Protein AF-A0A973JR76-F1 (afdb_monomer_lite)

Structure (mmCIF, N/CA/C/O backbone):
data_AF-A0A973JR76-F1
#
_entry.id   AF-A0A973JR76-F1
#
loop_
_atom_site.group_PDB
_atom_site.id
_atom_site.type_symbol
_atom_site.label_atom_id
_atom_site.label_alt_id
_atom_site.label_comp_id
_atom_site.label_asym_id
_atom_site.label_entity_id
_atom_site.label_seq_id
_atom_site.pdbx_PDB_ins_code
_atom_site.Cartn_x
_atom_site.Cartn_y
_atom_site.Cartn_z
_atom_site.occupancy
_atom_site.B_iso_or_equiv
_atom_site.auth_seq_id
_atom_site.auth_comp_id
_atom_site.auth_asym_id
_atom_site.auth_atom_id
_atom_site.pdbx_PDB_model_num
ATOM 1 N N . MET A 1 1 ? -23.206 -15.997 -22.406 1.00 31.44 1 MET A N 1
ATOM 2 C CA . MET A 1 1 ? -23.373 -15.121 -21.225 1.00 31.44 1 MET A CA 1
ATOM 3 C C . MET A 1 1 ? -22.489 -13.899 -21.415 1.00 31.44 1 MET A C 1
ATOM 5 O O . MET A 1 1 ? -21.289 -14.068 -21.576 1.00 31.44 1 MET A O 1
ATOM 9 N N . ARG A 1 2 ? -23.058 -12.691 -21.509 1.00 23.05 2 ARG A N 1
ATOM 10 C CA . ARG A 1 2 ? -22.259 -11.453 -21.538 1.00 23.05 2 ARG A CA 1
ATOM 11 C C . ARG A 1 2 ? -21.812 -11.158 -20.099 1.00 23.05 2 ARG A C 1
ATOM 13 O O . ARG A 1 2 ? -22.691 -11.154 -19.240 1.00 23.05 2 ARG A O 1
ATOM 20 N N . PRO A 1 3 ? -20.519 -10.928 -19.814 1.00 34.41 3 PRO A N 1
ATOM 21 C CA . PRO A 1 3 ? -20.114 -10.507 -18.484 1.00 34.41 3 PRO A CA 1
ATOM 22 C C . PRO A 1 3 ? -20.724 -9.131 -18.206 1.00 34.41 3 PRO A C 1
ATOM 24 O O . PRO A 1 3 ? -20.651 -8.218 -19.034 1.00 34.41 3 PRO A O 1
ATOM 27 N N . SER A 1 4 ? -21.379 -9.020 -17.060 1.00 33.66 4 SER A N 1
ATOM 28 C CA . SER A 1 4 ? -21.953 -7.798 -16.510 1.00 33.66 4 SER A CA 1
ATOM 29 C C . SER A 1 4 ? -20.895 -6.693 -16.437 1.00 33.66 4 SER A C 1
ATOM 31 O O . SER A 1 4 ? -19.911 -6.806 -15.712 1.00 33.66 4 SER A O 1
ATOM 33 N N . ARG A 1 5 ? -21.112 -5.612 -17.197 1.00 39.25 5 ARG A N 1
ATOM 34 C CA . ARG A 1 5 ? -20.315 -4.374 -17.195 1.00 39.25 5 ARG A CA 1
ATOM 35 C C . ARG A 1 5 ? -20.657 -3.492 -15.985 1.00 39.25 5 ARG A C 1
ATOM 37 O O . ARG A 1 5 ? -21.091 -2.357 -16.154 1.00 39.25 5 ARG A O 1
ATOM 44 N N . CYS A 1 6 ? -20.492 -4.004 -14.773 1.00 40.47 6 CYS A N 1
ATOM 45 C CA . CYS A 1 6 ? -20.576 -3.177 -13.572 1.00 40.47 6 CYS A CA 1
ATOM 46 C C . CYS A 1 6 ? -19.156 -2.944 -13.061 1.00 40.47 6 CYS A C 1
ATOM 48 O O . CYS A 1 6 ? -18.507 -3.878 -12.599 1.00 40.47 6 CYS A O 1
ATOM 50 N N . GLY A 1 7 ? -18.664 -1.709 -13.201 1.00 49.62 7 GLY A N 1
ATOM 51 C CA . GLY A 1 7 ? -17.393 -1.266 -12.632 1.00 49.62 7 GLY A CA 1
ATOM 52 C C . GLY A 1 7 ? -17.471 -1.319 -11.111 1.00 49.62 7 GLY A C 1
ATOM 53 O O . GLY A 1 7 ? -17.906 -0.370 -10.470 1.00 49.62 7 GLY A O 1
ATOM 54 N N . ALA A 1 8 ? -17.101 -2.459 -10.543 1.00 55.44 8 ALA A N 1
ATOM 55 C CA . ALA A 1 8 ? -17.241 -2.765 -9.127 1.00 55.44 8 ALA A CA 1
ATOM 56 C C . ALA A 1 8 ? -15.998 -2.349 -8.320 1.00 55.44 8 ALA A C 1
ATOM 58 O O . ALA A 1 8 ? -15.652 -3.030 -7.366 1.00 55.44 8 ALA A O 1
ATOM 59 N N . GLY A 1 9 ? -15.292 -1.284 -8.719 1.00 62.81 9 GLY A N 1
ATOM 60 C CA . GLY A 1 9 ? -14.018 -0.898 -8.100 1.00 62.81 9 GLY A CA 1
ATOM 61 C C . GLY A 1 9 ? -14.198 -0.417 -6.653 1.00 62.81 9 GLY A C 1
ATOM 62 O O . GLY A 1 9 ? -13.985 -1.201 -5.731 1.00 62.81 9 GLY A O 1
ATOM 63 N N . PRO A 1 10 ? -14.657 0.828 -6.427 1.00 67.69 10 PRO A N 1
ATOM 64 C CA . PRO A 1 10 ? -14.647 1.402 -5.079 1.00 67.69 10 PRO A CA 1
ATOM 65 C C . PRO A 1 10 ? -15.612 0.746 -4.085 1.00 67.69 10 PRO A C 1
ATOM 67 O O . PRO A 1 10 ? -15.336 0.636 -2.890 1.00 67.69 10 PRO A O 1
ATOM 70 N N . SER A 1 11 ? -16.763 0.275 -4.567 1.00 83.38 11 SER A N 1
ATOM 71 C CA . SER A 1 11 ? -17.780 -0.357 -3.722 1.00 83.38 11 SER A CA 1
ATOM 72 C C . SER A 1 11 ? -17.347 -1.728 -3.196 1.00 83.38 11 SER A C 1
ATOM 74 O O . SER A 1 11 ? -17.591 -2.021 -2.024 1.00 83.38 11 SER A O 1
ATOM 76 N N . SER A 1 12 ? -16.668 -2.544 -4.011 1.00 93.25 12 SER A N 1
ATOM 77 C CA . SER A 1 12 ? -16.166 -3.857 -3.577 1.00 93.25 12 SER A CA 1
ATOM 78 C C . SER A 1 12 ? -15.014 -3.718 -2.592 1.00 93.25 12 SER A C 1
ATOM 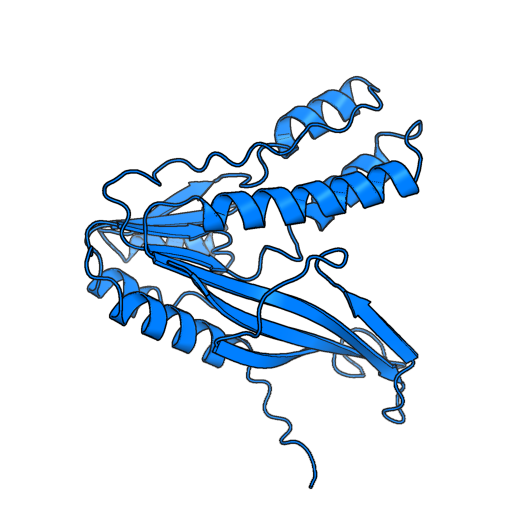80 O O . SER A 1 12 ? -15.004 -4.415 -1.579 1.00 93.25 12 SER A O 1
ATOM 82 N N . THR A 1 13 ? -14.095 -2.777 -2.841 1.00 95.81 13 THR A N 1
ATOM 83 C CA . THR A 1 13 ? -12.985 -2.486 -1.926 1.00 95.81 13 THR A CA 1
ATOM 84 C C . THR A 1 13 ? -13.504 -2.125 -0.539 1.00 95.81 13 THR A C 1
ATOM 86 O O . THR A 1 13 ? -13.169 -2.794 0.437 1.00 95.81 13 THR A O 1
ATOM 89 N N . ARG A 1 14 ? -14.390 -1.122 -0.447 1.00 97.31 14 ARG A N 1
ATOM 90 C CA . ARG A 1 14 ? -14.975 -0.688 0.832 1.00 97.31 14 ARG A CA 1
ATOM 91 C C . ARG A 1 14 ? -15.668 -1.837 1.560 1.00 97.31 14 ARG A C 1
ATOM 93 O O . ARG A 1 14 ? -15.474 -2.008 2.760 1.00 97.31 14 ARG A O 1
ATOM 100 N N . HIS A 1 15 ? -16.454 -2.638 0.840 1.00 96.81 15 HIS A N 1
ATOM 101 C CA . HIS A 1 15 ? -17.159 -3.773 1.430 1.00 96.81 15 HIS A CA 1
ATOM 102 C C . HIS A 1 15 ? -16.195 -4.824 1.995 1.00 96.81 15 HIS A C 1
ATOM 104 O O . HIS A 1 15 ? -16.394 -5.305 3.109 1.00 96.81 15 HIS A O 1
ATOM 110 N N . PHE A 1 16 ? -15.130 -5.152 1.262 1.00 98.25 16 PHE A N 1
ATOM 111 C CA . PHE A 1 16 ? -14.151 -6.128 1.727 1.00 98.25 16 PHE A CA 1
ATOM 112 C C . PHE A 1 16 ? -13.373 -5.622 2.944 1.00 98.25 16 PHE A C 1
ATOM 114 O O . PHE A 1 16 ? -13.210 -6.363 3.911 1.00 98.25 16 PHE A O 1
ATOM 121 N N . VAL A 1 17 ? -12.961 -4.349 2.944 1.00 98.31 17 VAL A N 1
ATOM 122 C CA . VAL A 1 17 ? -12.305 -3.737 4.108 1.00 98.31 17 VAL A CA 1
ATOM 123 C C . VAL A 1 17 ? -13.216 -3.807 5.339 1.00 98.31 17 VAL A C 1
ATOM 125 O O . VAL A 1 17 ? -12.743 -4.162 6.418 1.00 98.31 17 VAL A O 1
ATOM 128 N N . LEU A 1 18 ? -14.519 -3.539 5.188 1.00 98.12 18 LEU A N 1
ATOM 129 C CA . LEU A 1 18 ? -15.479 -3.675 6.289 1.00 98.12 18 LEU A CA 1
ATOM 130 C C . LEU A 1 18 ? -15.625 -5.114 6.770 1.00 98.12 18 LEU A C 1
ATOM 132 O O . LEU A 1 18 ? -15.580 -5.348 7.972 1.00 98.12 18 LEU A O 1
ATOM 136 N N . SER A 1 19 ? -15.729 -6.081 5.860 1.00 98.06 19 SER A N 1
ATOM 137 C CA . SER A 1 19 ? -15.813 -7.496 6.234 1.00 98.06 19 SER A CA 1
ATOM 138 C C . SER A 1 19 ? -14.564 -7.969 6.990 1.00 98.06 19 SER A C 1
ATOM 140 O O . SER A 1 19 ? -14.669 -8.681 7.991 1.00 98.06 19 SER A O 1
ATOM 142 N N . SER A 1 20 ? -13.375 -7.547 6.552 1.00 98.12 20 SER A N 1
ATOM 143 C CA . SER A 1 20 ? -12.118 -7.823 7.254 1.00 98.12 20 SER A CA 1
ATOM 144 C C . SER A 1 20 ? -12.098 -7.163 8.625 1.00 98.12 20 SER A C 1
ATOM 146 O O . SER A 1 20 ? -11.790 -7.822 9.617 1.00 98.12 20 SER A O 1
ATOM 148 N N . ALA A 1 21 ? -12.522 -5.897 8.702 1.00 98.12 21 ALA A N 1
ATOM 149 C CA . ALA A 1 21 ? -12.694 -5.210 9.966 1.00 98.12 21 ALA A CA 1
ATOM 150 C C . ALA A 1 21 ? -13.638 -5.990 10.878 1.00 98.12 21 ALA A C 1
ATOM 152 O O . ALA A 1 21 ? -13.254 -6.263 12.000 1.00 98.12 21 ALA A O 1
ATOM 153 N N . GLU A 1 22 ? -14.833 -6.399 10.460 1.00 97.56 22 GLU A N 1
ATOM 154 C CA . GLU A 1 22 ? -15.819 -7.130 11.279 1.00 97.56 22 GLU A CA 1
ATOM 155 C C . GLU A 1 22 ? -15.265 -8.415 11.919 1.00 97.56 22 GLU A C 1
ATOM 157 O O . GLU A 1 22 ? -15.626 -8.741 13.051 1.00 97.56 22 GLU A O 1
ATOM 162 N N . LYS A 1 23 ? -14.315 -9.088 11.265 1.00 96.38 23 LYS A N 1
ATOM 163 C CA . LYS A 1 23 ? -13.652 -10.294 11.789 1.00 96.38 23 LYS A CA 1
ATOM 164 C C . LYS A 1 23 ? -12.634 -10.010 12.905 1.00 96.38 23 LYS A C 1
ATOM 166 O O . LYS A 1 23 ? -12.336 -10.916 13.688 1.00 96.38 23 LYS A O 1
ATOM 171 N N . CYS A 1 24 ? -12.125 -8.781 13.014 1.00 95.75 24 CYS A N 1
ATOM 172 C CA . CYS A 1 24 ? -11.116 -8.416 14.007 1.00 95.75 24 CYS A CA 1
ATOM 173 C C . CYS A 1 24 ? -11.656 -8.515 15.437 1.00 95.75 24 CYS A C 1
ATOM 175 O O . CYS A 1 24 ? -12.673 -7.910 15.795 1.00 95.75 24 CYS A O 1
ATOM 177 N N . ARG A 1 25 ? -10.923 -9.236 16.293 1.00 93.75 25 ARG A N 1
ATOM 178 C CA . ARG A 1 25 ? -11.215 -9.303 17.737 1.00 93.75 25 ARG A CA 1
ATOM 179 C C . ARG A 1 25 ? -10.627 -8.119 18.492 1.00 93.75 25 ARG A C 1
ATOM 181 O O . ARG A 1 25 ? -11.281 -7.564 19.370 1.00 93.75 25 ARG A O 1
ATOM 188 N N . ASN A 1 26 ? -9.397 -7.737 18.154 1.00 95.69 26 ASN A N 1
ATOM 189 C CA . ASN A 1 26 ? -8.768 -6.552 18.714 1.00 95.69 26 ASN A CA 1
ATOM 190 C C . ASN A 1 26 ? -9.278 -5.315 17.962 1.00 95.69 26 ASN A C 1
ATOM 192 O O . ASN A 1 26 ? -9.103 -5.194 16.754 1.00 95.69 26 ASN A O 1
ATOM 196 N N . ARG A 1 27 ? -9.924 -4.405 18.692 1.00 97.25 27 ARG A N 1
ATOM 197 C CA . ARG A 1 27 ? -10.492 -3.147 18.181 1.00 97.25 27 ARG A CA 1
ATOM 198 C C . ARG A 1 27 ? -9.732 -1.917 18.660 1.00 97.25 27 ARG A C 1
ATOM 200 O O . ARG A 1 27 ? -10.254 -0.808 18.616 1.00 97.25 27 ARG A O 1
ATOM 207 N N . SER A 1 28 ? -8.521 -2.097 19.179 1.00 97.75 28 SER A N 1
ATOM 208 C CA . SER A 1 28 ? -7.763 -0.983 19.748 1.00 97.75 28 SER A CA 1
ATOM 209 C C . SER A 1 28 ? -7.263 -0.048 18.654 1.00 97.75 28 SER A C 1
ATOM 211 O O . SER A 1 28 ? -7.483 1.152 18.754 1.00 97.75 28 SER A O 1
ATOM 213 N N . LYS A 1 29 ? -6.683 -0.587 17.579 1.00 98.38 29 LYS A N 1
ATOM 214 C CA . LYS A 1 29 ? -6.131 0.223 16.493 1.00 98.38 29 LYS A CA 1
ATOM 215 C C . LYS A 1 29 ? -6.311 -0.435 15.129 1.00 98.38 29 LYS A C 1
ATOM 217 O O . LYS A 1 29 ? -6.134 -1.649 15.016 1.00 98.38 29 LYS A O 1
ATOM 222 N N . ALA A 1 30 ? -6.628 0.364 14.114 1.00 98.38 30 ALA A N 1
ATOM 223 C CA . ALA A 1 30 ? -6.508 -0.026 12.714 1.00 98.38 30 ALA A CA 1
ATOM 224 C C . ALA A 1 30 ? -5.576 0.930 11.960 1.00 98.38 30 ALA A C 1
ATOM 226 O O . ALA A 1 30 ? -5.658 2.147 12.131 1.00 98.38 30 ALA A O 1
ATOM 227 N N . VAL A 1 31 ? -4.707 0.383 11.113 1.00 98.38 31 VAL A N 1
ATOM 228 C CA . VAL A 1 31 ? -3.768 1.151 10.284 1.00 98.38 31 VAL A CA 1
ATOM 229 C C . VAL A 1 31 ? -4.106 0.946 8.811 1.00 98.38 31 VAL A C 1
ATOM 231 O O . VAL A 1 31 ? -4.215 -0.190 8.359 1.00 98.38 31 VAL A O 1
ATOM 234 N N . ILE A 1 32 ? -4.275 2.032 8.055 1.00 98.38 32 ILE A N 1
ATOM 235 C CA . ILE A 1 32 ? -4.599 2.001 6.623 1.00 98.38 32 ILE A CA 1
ATOM 236 C C . ILE A 1 32 ? -3.401 2.518 5.825 1.00 98.38 32 ILE A C 1
ATOM 238 O O . ILE A 1 32 ? -3.130 3.717 5.817 1.00 98.38 32 ILE A O 1
ATOM 242 N N . LEU A 1 33 ? -2.698 1.617 5.146 1.00 98.19 33 LEU A N 1
ATOM 243 C CA . LEU A 1 33 ? -1.573 1.914 4.262 1.00 98.19 33 LEU A CA 1
ATOM 244 C C . LEU A 1 33 ? -2.095 2.224 2.860 1.00 98.19 33 LEU A C 1
ATOM 246 O O . LEU A 1 33 ? -2.791 1.393 2.272 1.00 98.19 33 LEU A O 1
ATOM 250 N N . GLY A 1 34 ? -1.728 3.383 2.314 1.00 96.19 34 GLY A N 1
ATOM 251 C CA . GLY A 1 34 ? -2.228 3.824 1.011 1.00 96.19 34 GLY A CA 1
ATOM 252 C C . GLY A 1 34 ? -3.635 4.397 1.085 1.00 96.19 34 GLY A C 1
ATOM 253 O O . GLY A 1 34 ? -4.496 4.067 0.275 1.00 96.19 34 GLY A O 1
ATOM 254 N N . SER A 1 35 ? -3.902 5.197 2.115 1.00 95.62 35 SER A N 1
ATOM 255 C CA . SER A 1 35 ? -5.232 5.762 2.356 1.00 95.62 35 SER A CA 1
ATOM 256 C C . SER A 1 35 ? -5.700 6.728 1.255 1.00 95.62 35 SER A C 1
ATOM 258 O O . SER A 1 35 ? -6.911 6.892 1.068 1.00 95.62 35 SER A O 1
ATOM 260 N N . GLY A 1 36 ? -4.771 7.331 0.503 1.00 93.12 36 GLY A N 1
ATOM 261 C CA . GLY A 1 36 ? -5.035 8.194 -0.642 1.00 93.12 36 GLY A CA 1
ATOM 262 C C . GLY A 1 36 ? -6.071 9.280 -0.353 1.00 93.12 36 GLY A C 1
ATOM 263 O O . GLY A 1 36 ? -6.078 9.915 0.698 1.00 93.12 36 GLY A O 1
ATOM 264 N N . LEU A 1 37 ? -7.001 9.462 -1.292 1.00 94.12 37 LEU A N 1
ATOM 265 C CA . LEU A 1 37 ? -8.138 10.388 -1.178 1.00 94.12 37 LEU A CA 1
ATOM 266 C C . LEU A 1 37 ? -9.305 9.848 -0.328 1.00 94.12 37 LEU A C 1
ATOM 268 O O . LEU A 1 37 ? -10.392 10.420 -0.356 1.00 94.12 37 LEU A O 1
ATOM 272 N N . LEU A 1 38 ? -9.117 8.738 0.395 1.00 94.88 38 LEU A N 1
ATOM 273 C CA . LEU A 1 38 ? -10.136 8.067 1.217 1.00 94.88 38 LEU A CA 1
ATOM 274 C C . LEU A 1 38 ? -11.349 7.510 0.453 1.00 94.88 38 LEU A C 1
ATOM 276 O O . LEU A 1 38 ? -12.319 7.085 1.078 1.00 94.88 38 LEU A O 1
ATOM 280 N N . LEU A 1 39 ? -11.306 7.467 -0.882 1.00 92.44 39 LEU A N 1
ATOM 281 C CA . LEU A 1 39 ? -12.415 6.977 -1.714 1.00 92.44 39 LEU A CA 1
ATOM 282 C C . LEU A 1 39 ? -12.769 5.520 -1.381 1.00 92.44 39 LEU A C 1
ATOM 284 O O . LEU A 1 39 ? -13.937 5.172 -1.188 1.00 92.44 39 LEU A O 1
ATOM 288 N N . ASP A 1 40 ? -11.733 4.702 -1.226 1.00 93.88 40 ASP A N 1
ATOM 289 C CA . ASP A 1 40 ? -11.830 3.274 -0.938 1.00 93.88 40 ASP A CA 1
ATOM 290 C C . ASP A 1 40 ? -11.824 2.955 0.564 1.00 93.88 40 ASP A C 1
ATOM 292 O O . ASP A 1 40 ? -11.987 1.799 0.955 1.00 93.88 40 ASP A O 1
ATOM 296 N N . VAL A 1 41 ? -11.679 3.973 1.420 1.00 96.50 41 VAL A N 1
ATOM 297 C CA . VAL A 1 41 ? -11.665 3.821 2.879 1.00 96.50 41 VAL A CA 1
ATOM 298 C C . VAL A 1 41 ? -13.083 4.034 3.421 1.00 96.50 41 VAL A C 1
ATOM 300 O O . VAL A 1 41 ? -13.614 5.150 3.352 1.00 96.50 41 VAL A O 1
ATOM 303 N N . PRO A 1 42 ? -13.729 3.015 4.011 1.00 96.81 42 PRO A N 1
ATOM 304 C CA . PRO A 1 42 ? -14.999 3.180 4.710 1.00 96.81 42 PRO A CA 1
ATOM 305 C C . PRO A 1 42 ? -14.755 3.787 6.098 1.00 96.81 42 PRO A C 1
ATOM 307 O O . PRO A 1 42 ? -14.864 3.134 7.134 1.00 96.81 42 PRO A O 1
ATOM 310 N N . LEU A 1 43 ? -14.308 5.049 6.091 1.00 97.19 43 LEU A N 1
ATOM 311 C CA . LEU A 1 43 ? -13.730 5.714 7.255 1.00 97.19 43 LEU A CA 1
ATOM 312 C C . LEU A 1 43 ? -14.741 5.902 8.387 1.00 97.19 43 LEU A C 1
ATOM 314 O O . LEU A 1 43 ? -14.373 5.717 9.540 1.00 97.19 43 LEU A O 1
ATOM 318 N N . ALA A 1 44 ? -15.990 6.252 8.073 1.00 97.38 44 ALA A N 1
ATOM 319 C CA . ALA A 1 44 ? -17.017 6.475 9.088 1.00 97.38 44 ALA A CA 1
ATOM 320 C C . ALA A 1 44 ? -17.322 5.185 9.855 1.00 97.38 44 ALA A C 1
ATOM 322 O O . ALA A 1 44 ? -17.362 5.160 11.084 1.00 97.38 44 ALA A O 1
ATOM 323 N N . GLU A 1 45 ? -17.480 4.101 9.108 1.00 98.12 45 GLU A N 1
ATOM 324 C CA . GLU A 1 45 ? -17.774 2.780 9.624 1.00 98.12 45 GLU A CA 1
ATOM 325 C C . GLU A 1 45 ? -16.587 2.251 10.444 1.00 98.12 45 GLU A C 1
ATOM 327 O O . GLU A 1 45 ? -16.751 1.930 11.618 1.00 98.12 45 GLU A O 1
ATOM 332 N N . ILE A 1 46 ? -15.369 2.267 9.894 1.00 97.75 46 ILE A N 1
ATOM 333 C CA . ILE A 1 46 ? -14.162 1.811 10.601 1.00 97.75 46 ILE A CA 1
ATOM 334 C C . ILE A 1 46 ? -13.872 2.663 11.850 1.00 97.75 46 ILE A C 1
ATOM 336 O O . ILE A 1 46 ? -13.533 2.110 12.897 1.00 97.75 46 ILE A O 1
ATOM 340 N N . SER A 1 47 ? -14.052 3.987 11.782 1.00 98.19 47 SER A N 1
ATOM 341 C CA . SER A 1 47 ? -13.896 4.893 12.933 1.00 98.19 47 SER A CA 1
ATOM 342 C C . SER A 1 47 ? -14.864 4.554 14.068 1.00 98.19 47 SER A C 1
ATOM 344 O O . SER A 1 47 ? -14.497 4.684 15.232 1.00 98.19 47 SER A O 1
ATOM 346 N N . SER A 1 48 ? -16.066 4.054 13.765 1.00 98.06 48 SER A N 1
ATOM 347 C CA . SER A 1 48 ? -17.003 3.582 14.794 1.00 98.06 48 SER A CA 1
ATOM 348 C C . SER A 1 48 ? -16.612 2.232 15.415 1.00 98.06 48 SER A C 1
ATOM 350 O O . SER A 1 48 ? -17.048 1.912 16.520 1.00 98.06 48 SER A O 1
ATOM 352 N N . MET A 1 49 ? -15.787 1.438 14.723 1.00 98.31 49 MET A N 1
ATOM 353 C CA . MET A 1 49 ? -15.419 0.078 15.129 1.00 98.31 49 MET A CA 1
ATOM 354 C C . MET A 1 49 ? -14.127 0.008 15.947 1.00 98.31 49 MET A C 1
ATOM 356 O O . MET A 1 49 ? -13.966 -0.938 16.717 1.00 98.31 49 MET A O 1
ATOM 360 N N . PHE A 1 50 ? -13.198 0.950 15.770 1.00 98.50 50 PHE A N 1
ATOM 361 C CA . PHE A 1 50 ? -11.888 0.935 16.430 1.00 98.50 50 PHE A CA 1
ATOM 362 C C . PHE A 1 50 ? -11.666 2.167 17.309 1.00 98.50 50 PHE A C 1
ATOM 364 O O . PHE A 1 50 ? -12.166 3.254 17.030 1.00 98.50 50 PHE A O 1
ATOM 371 N N . ARG A 1 51 ? -10.867 2.009 18.371 1.00 98.19 51 ARG A N 1
ATOM 372 C CA . ARG A 1 51 ? -10.525 3.121 19.273 1.00 98.19 51 ARG A CA 1
ATOM 373 C C . ARG A 1 51 ? -9.588 4.136 18.629 1.00 98.19 51 ARG A C 1
ATOM 375 O O . ARG A 1 51 ? -9.684 5.307 18.966 1.00 98.19 51 ARG A O 1
ATOM 382 N N . GLU A 1 52 ? -8.718 3.698 17.726 1.00 98.12 52 GLU A N 1
ATOM 383 C CA . GLU A 1 52 ? -7.770 4.543 17.001 1.00 98.12 52 GLU A CA 1
ATOM 384 C C . GLU A 1 52 ? -7.651 4.090 15.543 1.00 98.12 52 GLU A C 1
ATOM 386 O O . GLU A 1 52 ? -7.519 2.898 15.262 1.00 98.12 52 GLU A O 1
ATOM 391 N N . ILE A 1 53 ? -7.661 5.048 14.620 1.00 98.31 53 ILE A N 1
ATOM 392 C CA . ILE A 1 53 ? -7.387 4.843 13.200 1.00 98.31 53 ILE A CA 1
ATOM 393 C C . ILE A 1 53 ? -6.156 5.653 12.821 1.00 98.31 53 ILE A C 1
ATOM 395 O O . ILE A 1 53 ? -6.122 6.867 13.026 1.00 98.31 53 ILE A O 1
ATOM 399 N N . VAL A 1 54 ? -5.177 4.994 12.211 1.00 98.12 54 VAL A N 1
ATOM 400 C CA . VAL A 1 54 ? -3.999 5.650 11.642 1.00 98.12 54 VAL A CA 1
ATOM 401 C C . VAL A 1 54 ? -4.056 5.510 10.129 1.00 98.12 54 VAL A C 1
ATOM 403 O O . VAL A 1 54 ? -3.972 4.410 9.586 1.00 98.12 54 VAL A O 1
ATOM 406 N N . LEU A 1 55 ? -4.223 6.631 9.441 1.00 98.19 55 LEU A N 1
ATOM 407 C CA . LEU A 1 55 ? -4.159 6.704 7.987 1.00 98.19 55 LEU A CA 1
ATOM 408 C C . LEU A 1 55 ? -2.726 6.996 7.561 1.00 98.19 55 LEU A C 1
ATOM 410 O O . LEU A 1 55 ? -2.059 7.834 8.167 1.00 98.19 55 LEU A O 1
ATOM 414 N N . MET A 1 56 ? -2.259 6.316 6.521 1.00 97.25 56 MET A N 1
ATOM 415 C CA . MET A 1 56 ? -0.918 6.507 5.995 1.00 97.25 56 MET A CA 1
ATOM 416 C C . MET A 1 56 ? -0.927 6.650 4.490 1.00 97.25 56 MET A C 1
ATOM 418 O O . MET A 1 56 ? -1.603 5.906 3.776 1.00 97.25 56 MET A O 1
ATOM 422 N N . ASP A 1 57 ? -0.151 7.611 4.024 1.00 96.81 57 ASP A N 1
ATOM 423 C CA . ASP A 1 57 ? 0.186 7.818 2.624 1.00 96.81 57 ASP A CA 1
ATOM 424 C C . ASP A 1 57 ? 1.472 8.645 2.556 1.00 96.81 57 ASP A C 1
ATOM 426 O O . ASP A 1 57 ? 1.869 9.246 3.552 1.00 96.81 57 ASP A O 1
ATOM 430 N N . VAL A 1 58 ? 2.106 8.738 1.392 1.00 94.81 58 VAL A N 1
ATOM 431 C CA . VAL A 1 58 ? 3.291 9.590 1.214 1.00 94.81 58 VAL A CA 1
ATOM 432 C C . VAL A 1 58 ? 2.953 11.081 1.307 1.00 94.81 58 VAL A C 1
ATOM 434 O O . VAL A 1 58 ? 3.830 11.885 1.608 1.00 94.81 58 VAL A O 1
ATOM 437 N N . VAL A 1 59 ? 1.693 11.464 1.062 1.00 94.12 59 VAL A N 1
ATOM 438 C CA . VAL A 1 59 ? 1.232 12.860 1.099 1.00 94.12 59 VAL A CA 1
ATOM 439 C C . VAL A 1 59 ? -0.175 12.962 1.692 1.00 94.12 59 VAL A C 1
ATOM 441 O O . VAL A 1 59 ? -1.102 12.289 1.244 1.00 94.12 59 VAL A O 1
ATOM 444 N N . CYS A 1 60 ? -0.378 13.879 2.644 1.00 95.75 60 CYS A N 1
ATOM 445 C CA . CYS A 1 60 ? -1.703 14.221 3.158 1.00 95.75 60 CYS A CA 1
ATOM 446 C C . CYS A 1 60 ? -2.295 15.424 2.409 1.00 95.75 60 CYS A C 1
ATOM 448 O O . CYS A 1 60 ? -2.015 16.587 2.733 1.00 95.75 60 CYS A O 1
ATOM 450 N N . LEU A 1 61 ? -3.157 15.150 1.428 1.00 94.5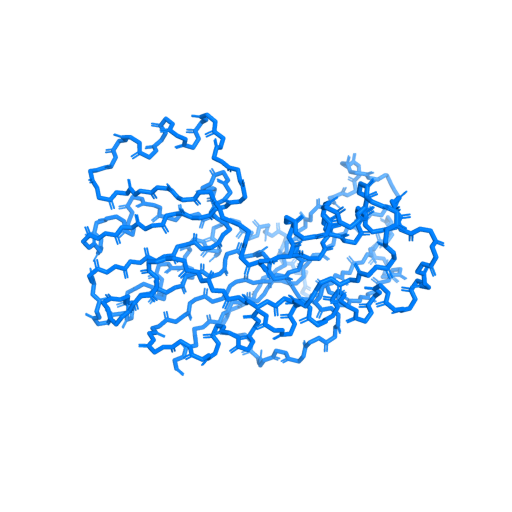6 61 LEU A N 1
ATOM 451 C CA . LEU A 1 61 ? -3.816 16.196 0.644 1.00 94.56 61 LEU A CA 1
ATOM 452 C C . LEU A 1 61 ? -4.764 17.064 1.504 1.00 94.56 61 LEU A C 1
ATOM 454 O O . LEU A 1 61 ? -5.351 16.570 2.476 1.00 94.56 61 LEU A O 1
ATOM 458 N N . PRO A 1 62 ? -4.945 18.362 1.183 1.00 95.44 62 PRO A N 1
ATOM 459 C CA . PRO A 1 62 ? -5.767 19.276 1.982 1.00 95.44 62 PRO A CA 1
ATOM 460 C C . PRO A 1 62 ? -7.206 18.797 2.218 1.00 95.44 62 PRO A C 1
ATOM 462 O O . PRO A 1 62 ? -7.751 18.983 3.309 1.00 95.44 62 PRO A O 1
ATOM 465 N N . GLU A 1 63 ? -7.819 18.161 1.222 1.00 95.12 63 GLU A N 1
ATOM 466 C CA . GLU A 1 63 ? -9.178 17.620 1.282 1.00 95.12 63 GLU A CA 1
ATOM 467 C C . GLU A 1 63 ? -9.269 16.474 2.294 1.00 95.12 63 GLU A C 1
ATOM 469 O O . GLU A 1 63 ? -10.166 16.466 3.140 1.00 95.12 63 GLU A O 1
ATOM 474 N N . VAL A 1 64 ? -8.284 15.570 2.274 1.00 95.38 64 VAL A N 1
ATOM 475 C CA . VAL A 1 64 ? -8.142 14.476 3.246 1.00 95.38 64 VAL A CA 1
ATOM 476 C C . VAL A 1 64 ? -7.967 15.059 4.642 1.00 95.38 64 VAL A C 1
ATOM 478 O O . VAL A 1 64 ? -8.705 14.708 5.560 1.00 95.38 64 VAL A O 1
ATOM 481 N N . ARG A 1 65 ? -7.073 16.043 4.797 1.00 95.88 65 ARG A N 1
ATOM 482 C CA . ARG A 1 65 ? -6.834 16.729 6.074 1.00 95.88 65 ARG A CA 1
ATOM 483 C C . ARG A 1 65 ? -8.099 17.387 6.630 1.00 95.88 65 ARG A C 1
ATOM 485 O O . ARG A 1 65 ? -8.322 17.380 7.840 1.00 95.88 65 ARG A O 1
ATOM 492 N N . LYS A 1 66 ? -8.934 17.971 5.769 1.00 96.12 66 LYS A N 1
ATOM 493 C CA . LYS A 1 66 ? -10.228 18.544 6.162 1.00 96.12 66 LYS A CA 1
ATOM 494 C C . LYS A 1 66 ? -11.206 17.456 6.604 1.00 96.12 66 LYS A C 1
ATOM 496 O O . LYS A 1 66 ? -11.887 17.643 7.607 1.00 96.12 66 LYS A O 1
ATOM 501 N N . GLN A 1 67 ? -11.261 16.339 5.882 1.00 95.31 67 GLN A N 1
ATOM 502 C CA . GLN A 1 67 ? -12.155 15.226 6.185 1.00 95.31 67 GLN A CA 1
ATOM 503 C C . GLN A 1 67 ? -11.802 14.548 7.515 1.00 95.31 67 GLN A C 1
ATOM 505 O O . GLN A 1 67 ? -12.685 14.367 8.351 1.00 95.31 67 GLN A O 1
ATOM 510 N N . ILE A 1 68 ? -10.526 14.236 7.764 1.00 96.25 68 ILE A N 1
ATOM 511 C CA . ILE A 1 68 ? -10.102 13.526 8.986 1.00 96.25 68 ILE A CA 1
ATOM 512 C C . ILE A 1 68 ? -10.367 14.332 10.265 1.00 96.25 68 ILE A C 1
ATOM 514 O O . ILE A 1 68 ? -10.663 13.743 11.295 1.00 96.25 68 ILE A O 1
ATOM 518 N N . ARG A 1 69 ? -10.371 15.675 10.199 1.00 95.81 69 ARG A N 1
ATOM 519 C CA . ARG A 1 69 ? -10.692 16.558 11.342 1.00 95.81 69 ARG A CA 1
ATOM 520 C C . ARG A 1 69 ? -12.105 16.373 11.896 1.00 95.81 69 ARG A C 1
ATOM 522 O O . ARG A 1 69 ? -12.386 16.848 12.990 1.00 95.81 69 ARG A O 1
ATOM 529 N N . THR A 1 70 ? -12.997 15.732 11.143 1.00 96.44 70 THR A N 1
ATOM 530 C CA . THR A 1 70 ? -14.356 15.419 11.609 1.00 96.44 70 THR A CA 1
ATOM 531 C C . THR A 1 70 ? -14.401 14.219 12.558 1.00 96.44 70 THR A C 1
ATOM 533 O O . THR A 1 70 ? -15.411 14.018 13.228 1.00 96.44 70 THR A O 1
ATOM 536 N N . TYR A 1 71 ? -13.305 13.461 12.669 1.00 97.88 71 TYR A N 1
ATOM 537 C CA . TYR A 1 71 ? -13.192 12.280 13.516 1.00 97.88 71 TYR A CA 1
ATOM 538 C C . TYR A 1 71 ? -12.189 12.526 14.645 1.00 97.88 71 TYR A C 1
ATOM 540 O O . TYR A 1 71 ? -11.068 12.970 14.420 1.00 97.88 71 TYR A O 1
ATOM 548 N N . HIS A 1 72 ? -12.584 12.212 15.878 1.00 97.19 72 HIS A N 1
ATOM 549 C CA . HIS A 1 72 ? -11.749 12.426 17.067 1.00 97.19 72 HIS A CA 1
ATOM 550 C C . HIS A 1 72 ? -10.676 11.344 17.256 1.00 97.19 72 HIS A C 1
ATOM 552 O O . HIS A 1 72 ? -9.721 11.549 17.999 1.00 97.19 72 HIS A O 1
ATOM 558 N N . ASN A 1 73 ? -10.847 10.193 16.604 1.00 98.31 73 ASN A N 1
ATOM 559 C CA . ASN A 1 73 ? -9.997 9.014 16.735 1.00 98.31 73 ASN A CA 1
ATOM 560 C C . ASN A 1 73 ? -9.222 8.674 15.453 1.00 98.31 73 ASN A C 1
ATOM 562 O O . ASN A 1 73 ? -8.697 7.569 15.340 1.00 98.31 73 ASN A O 1
ATOM 566 N N . VAL A 1 74 ? -9.168 9.587 14.481 1.00 98.31 74 VAL A N 1
ATOM 567 C CA . VAL A 1 74 ? -8.446 9.387 13.220 1.00 98.31 74 VAL A CA 1
ATOM 568 C C . VAL A 1 74 ? -7.236 10.310 13.187 1.00 98.31 74 VAL A C 1
ATOM 570 O O . VAL A 1 74 ? -7.366 11.529 13.289 1.00 98.31 74 VAL A O 1
ATOM 573 N N . SER A 1 75 ? -6.058 9.725 13.005 1.00 97.06 75 SER A N 1
ATOM 574 C CA . SER A 1 75 ? -4.809 10.437 12.758 1.00 97.06 75 SER A CA 1
ATOM 575 C C . SER A 1 75 ? -4.274 10.117 11.362 1.00 97.06 75 SER A C 1
ATOM 577 O O . SER A 1 75 ? -4.717 9.172 10.706 1.00 97.06 75 SER A O 1
ATOM 579 N N . PHE A 1 76 ? -3.338 10.936 10.886 1.00 97.62 76 PHE A N 1
ATOM 580 C CA . PHE A 1 76 ? -2.667 10.735 9.606 1.00 97.62 76 PHE A CA 1
ATOM 581 C C . PHE A 1 76 ? -1.157 10.837 9.803 1.00 97.62 76 PHE A C 1
ATOM 583 O O . PHE A 1 76 ? -0.691 11.780 10.446 1.00 97.62 76 PHE A O 1
ATOM 590 N N . ILE A 1 77 ? -0.408 9.902 9.223 1.00 96.56 77 ILE A N 1
ATOM 591 C CA . ILE A 1 77 ? 1.055 9.909 9.194 1.00 96.56 77 ILE A CA 1
ATOM 592 C C . ILE A 1 77 ? 1.507 9.909 7.733 1.00 96.56 77 ILE A C 1
ATOM 594 O O . ILE A 1 77 ? 1.153 9.014 6.968 1.00 96.56 77 ILE A O 1
ATOM 598 N N . GLU A 1 78 ? 2.286 10.922 7.353 1.00 96.38 78 GLU A N 1
ATOM 599 C CA . GLU A 1 78 ? 2.970 10.935 6.059 1.00 96.38 78 GLU A CA 1
ATOM 600 C C . GLU A 1 78 ? 4.148 9.960 6.120 1.00 96.38 78 GLU A C 1
ATOM 602 O O . GLU A 1 78 ? 5.076 10.159 6.906 1.00 96.38 78 GLU A O 1
ATOM 607 N N . TRP A 1 79 ? 4.075 8.869 5.357 1.00 95.69 79 TRP A N 1
ATOM 608 C CA . TRP A 1 79 ? 5.054 7.789 5.430 1.00 95.69 79 TRP A CA 1
ATOM 609 C C . TRP A 1 79 ? 5.219 7.055 4.099 1.00 95.69 79 TRP A C 1
ATOM 611 O O . TRP A 1 79 ? 4.243 6.621 3.484 1.00 95.69 79 TRP A O 1
ATOM 621 N N . ASP A 1 80 ? 6.472 6.857 3.689 1.00 94.94 80 ASP A N 1
ATOM 622 C CA . ASP A 1 80 ? 6.834 5.922 2.626 1.00 94.94 80 ASP A CA 1
ATOM 623 C C . ASP A 1 80 ? 6.944 4.510 3.210 1.00 94.94 80 ASP A C 1
ATOM 625 O O . ASP A 1 80 ? 7.919 4.165 3.873 1.00 94.94 80 ASP A O 1
ATOM 629 N N . VAL A 1 81 ? 5.949 3.666 2.939 1.00 94.56 81 VAL A N 1
ATOM 630 C CA . VAL A 1 81 ? 5.918 2.286 3.451 1.00 94.56 81 VAL A CA 1
ATOM 631 C C . VAL A 1 81 ? 7.044 1.403 2.905 1.00 94.56 81 VAL A C 1
ATOM 633 O O . VAL A 1 81 ? 7.330 0.364 3.496 1.00 94.56 81 VAL A O 1
ATOM 636 N N . THR A 1 82 ? 7.704 1.806 1.814 1.00 94.25 82 THR A N 1
ATOM 637 C CA . THR A 1 82 ? 8.868 1.083 1.281 1.00 94.25 82 THR A CA 1
ATOM 638 C C . THR A 1 82 ? 10.151 1.400 2.054 1.00 94.25 82 THR A C 1
ATOM 640 O O . THR A 1 82 ? 11.079 0.588 2.027 1.00 94.25 82 THR A O 1
ATOM 643 N N . ASN A 1 83 ? 10.201 2.546 2.749 1.00 94.75 83 ASN A N 1
ATOM 644 C CA . ASN A 1 83 ? 11.389 3.132 3.377 1.00 94.75 83 ASN A CA 1
ATOM 645 C C . ASN A 1 83 ? 12.578 3.332 2.414 1.00 94.75 83 ASN A C 1
ATOM 647 O O . ASN A 1 83 ? 13.734 3.293 2.834 1.00 94.75 83 ASN A O 1
ATOM 651 N N . THR A 1 84 ? 12.313 3.558 1.124 1.00 95.50 84 THR A N 1
ATOM 652 C CA . THR A 1 84 ? 13.362 3.726 0.101 1.00 95.50 84 THR A CA 1
ATOM 653 C C . THR A 1 84 ? 13.506 5.164 -0.384 1.00 95.50 84 THR A C 1
ATOM 655 O O . THR A 1 84 ? 14.595 5.553 -0.810 1.00 95.50 84 THR A O 1
ATOM 658 N N . ALA A 1 85 ? 12.441 5.970 -0.311 1.00 93.81 85 ALA A N 1
ATOM 659 C CA . ALA A 1 85 ? 12.347 7.245 -1.015 1.00 93.81 85 ALA A CA 1
ATOM 660 C C . ALA A 1 85 ? 13.453 8.239 -0.631 1.00 93.81 85 ALA A C 1
ATOM 662 O O . ALA A 1 85 ? 14.079 8.821 -1.517 1.00 93.81 85 ALA A O 1
ATOM 663 N N . GLU A 1 86 ? 13.730 8.407 0.666 1.00 95.00 86 GLU A N 1
ATOM 664 C CA . GLU A 1 86 ? 14.747 9.356 1.138 1.00 95.00 86 GLU A CA 1
ATOM 665 C C . GLU A 1 86 ? 16.146 8.954 0.655 1.00 95.00 86 GLU A C 1
ATOM 667 O O . GLU A 1 86 ? 16.841 9.750 0.025 1.00 95.00 86 GLU A O 1
ATOM 672 N N . GLN A 1 87 ? 16.554 7.699 0.877 1.00 96.81 87 GLN A N 1
ATOM 673 C CA . GLN A 1 87 ? 17.877 7.226 0.462 1.00 96.81 87 GLN A CA 1
ATOM 674 C C . GLN A 1 87 ? 18.034 7.268 -1.062 1.00 96.81 87 GLN A C 1
ATOM 676 O O . GLN A 1 87 ? 19.070 7.711 -1.559 1.00 96.81 87 GLN A O 1
ATOM 681 N N . LEU A 1 88 ? 16.997 6.872 -1.805 1.00 97.38 88 LEU A N 1
ATOM 682 C CA . LEU A 1 88 ? 16.986 6.933 -3.264 1.00 97.38 88 LEU A CA 1
ATOM 683 C C . LEU A 1 88 ? 17.177 8.376 -3.751 1.00 97.38 88 LEU A C 1
ATOM 685 O O . LEU A 1 88 ? 17.991 8.635 -4.640 1.00 97.38 88 LEU A O 1
ATOM 689 N N . TYR A 1 89 ? 16.464 9.323 -3.139 1.00 97.12 89 TYR A N 1
ATOM 690 C CA . TYR A 1 89 ? 16.575 10.739 -3.462 1.00 97.12 89 TYR A CA 1
ATOM 691 C C . TYR A 1 89 ? 17.985 11.280 -3.189 1.00 97.12 89 TYR A C 1
ATOM 693 O O . TYR A 1 89 ? 18.570 11.954 -4.041 1.00 97.12 89 TYR A O 1
ATOM 701 N N . GLN A 1 90 ? 18.572 10.939 -2.039 1.00 97.75 90 GLN A N 1
ATOM 702 C CA . GLN A 1 90 ? 19.937 11.341 -1.693 1.00 97.75 90 GLN A CA 1
ATOM 703 C C . GLN A 1 90 ? 20.984 10.737 -2.637 1.00 97.75 90 GLN A C 1
ATOM 705 O O . GLN A 1 90 ? 21.916 11.439 -3.038 1.00 97.75 90 GLN A O 1
ATOM 710 N N . ASN A 1 91 ? 20.830 9.469 -3.028 1.00 97.50 91 ASN A N 1
ATOM 711 C CA . ASN A 1 91 ? 21.704 8.815 -4.004 1.00 97.50 91 ASN A CA 1
ATOM 712 C C . ASN A 1 91 ? 21.649 9.545 -5.355 1.00 97.50 91 ASN A C 1
ATOM 714 O O . ASN A 1 91 ? 22.692 9.907 -5.904 1.00 97.50 91 ASN A O 1
ATOM 718 N N . GLY A 1 92 ? 20.446 9.885 -5.831 1.00 96.44 92 GLY A N 1
ATOM 719 C CA . GLY A 1 92 ? 20.259 10.640 -7.071 1.00 96.44 92 GLY A CA 1
ATOM 720 C C . GLY A 1 92 ? 20.855 12.053 -7.038 1.00 96.44 92 GLY A C 1
ATOM 721 O O . GLY A 1 92 ? 21.402 12.507 -8.041 1.00 96.44 92 GLY A O 1
ATOM 722 N N . LEU A 1 93 ? 20.809 12.753 -5.897 1.00 96.62 93 LEU A N 1
ATOM 723 C CA . LEU A 1 93 ? 21.475 14.056 -5.737 1.00 96.62 93 LEU A CA 1
ATOM 724 C C . LEU A 1 93 ? 23.005 13.955 -5.761 1.00 96.62 93 LEU A C 1
ATOM 726 O O . LEU A 1 93 ? 23.674 14.881 -6.217 1.00 96.62 93 LEU A O 1
ATOM 730 N N . LYS A 1 94 ? 23.556 12.843 -5.267 1.00 96.81 94 LYS A N 1
ATOM 731 C CA . LYS A 1 94 ? 25.002 12.595 -5.187 1.00 96.81 94 LYS A CA 1
ATOM 732 C C . LYS A 1 94 ? 25.574 11.931 -6.444 1.00 96.81 94 LYS A C 1
ATOM 734 O O . LYS A 1 94 ? 26.787 11.755 -6.516 1.00 96.81 94 LYS A O 1
ATOM 739 N N . GLY A 1 95 ? 24.729 11.566 -7.411 1.00 95.44 95 GLY A N 1
ATOM 740 C CA . GLY A 1 95 ? 25.140 10.809 -8.598 1.00 95.44 95 GLY A CA 1
ATOM 741 C C . GLY A 1 95 ? 25.606 9.389 -8.268 1.00 95.44 95 GLY A C 1
ATOM 742 O O . GLY A 1 95 ? 26.501 8.875 -8.929 1.00 95.44 95 GLY A O 1
ATOM 743 N N . ILE A 1 96 ? 25.050 8.789 -7.212 1.00 96.38 96 ILE A N 1
ATOM 744 C CA . ILE A 1 96 ? 25.334 7.412 -6.807 1.00 96.38 96 ILE A CA 1
ATOM 745 C C . ILE A 1 96 ? 24.285 6.507 -7.458 1.00 96.38 96 ILE A C 1
ATOM 747 O O . ILE A 1 96 ? 23.094 6.631 -7.169 1.00 96.38 96 ILE A O 1
ATOM 751 N N . ASP A 1 97 ? 24.736 5.585 -8.305 1.00 95.56 97 ASP A N 1
ATOM 752 C CA . ASP A 1 97 ? 23.910 4.551 -8.938 1.00 95.56 97 ASP A CA 1
ATOM 753 C C . ASP A 1 97 ? 23.724 3.353 -7.986 1.00 95.56 97 ASP A C 1
ATOM 755 O O . ASP A 1 97 ? 24.174 2.242 -8.251 1.00 95.56 97 ASP A O 1
ATOM 759 N N . ASP A 1 98 ? 23.101 3.606 -6.834 1.00 95.69 98 ASP A N 1
ATOM 760 C CA . ASP A 1 98 ? 22.813 2.605 -5.803 1.00 95.69 98 ASP A CA 1
ATOM 761 C C . ASP A 1 98 ? 21.316 2.600 -5.477 1.00 95.69 98 ASP A C 1
ATOM 763 O O . ASP A 1 98 ? 20.717 3.649 -5.201 1.00 95.69 98 ASP A O 1
ATOM 767 N N . LEU A 1 99 ? 20.717 1.411 -5.523 1.00 97.19 99 LEU A N 1
ATOM 768 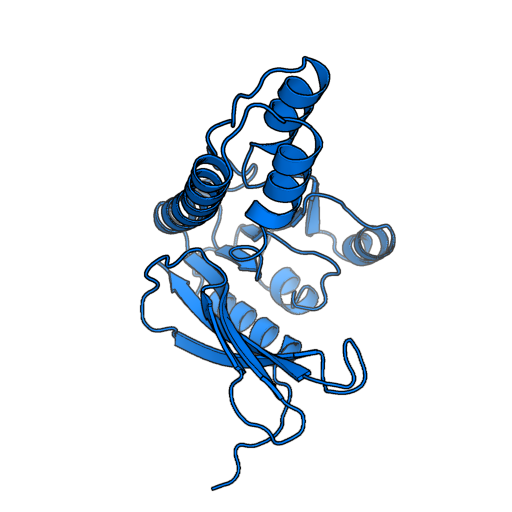C CA . LEU A 1 99 ? 19.298 1.194 -5.264 1.00 97.19 99 LEU A CA 1
ATOM 769 C C . LEU A 1 99 ? 19.117 0.741 -3.809 1.00 97.19 99 LEU A C 1
ATOM 771 O O . LEU A 1 99 ? 19.544 -0.362 -3.467 1.00 97.19 99 LEU A O 1
ATOM 775 N N . PRO A 1 100 ? 18.474 1.546 -2.943 1.00 96.75 100 PRO A N 1
ATOM 776 C CA . PRO A 1 100 ? 18.317 1.191 -1.540 1.00 96.75 100 PRO A CA 1
ATOM 777 C C . PRO A 1 100 ? 17.392 -0.013 -1.360 1.00 96.75 100 PRO A C 1
ATOM 779 O O . PRO A 1 100 ? 16.337 -0.108 -1.990 1.00 96.75 100 PRO A O 1
ATOM 782 N N . GLU A 1 101 ? 17.751 -0.911 -0.446 1.00 95.06 101 GLU A N 1
ATOM 783 C CA . GLU A 1 101 ? 16.884 -2.023 -0.063 1.00 95.06 101 GLU A CA 1
ATOM 784 C C . GLU A 1 101 ? 15.628 -1.522 0.655 1.00 95.06 101 GLU A C 1
ATOM 786 O O . GLU A 1 101 ? 15.695 -0.666 1.540 1.00 95.06 101 GLU A O 1
ATOM 791 N N . SER A 1 102 ? 14.474 -2.087 0.296 1.00 93.00 102 SER A N 1
ATOM 792 C CA . SER A 1 102 ? 13.243 -1.830 1.036 1.00 93.00 102 SER A CA 1
ATOM 793 C C . SER A 1 102 ? 13.296 -2.557 2.373 1.00 93.00 102 SER A C 1
ATOM 795 O O . SER A 1 102 ? 13.513 -3.766 2.426 1.00 93.00 102 SER A O 1
ATOM 797 N N . VAL A 1 103 ? 13.069 -1.820 3.457 1.00 89.19 103 VAL A N 1
ATOM 798 C CA . VAL A 1 103 ? 12.955 -2.379 4.808 1.00 89.19 103 VAL A CA 1
ATOM 799 C C . VAL A 1 103 ? 11.673 -1.831 5.427 1.00 89.19 103 VAL A C 1
ATOM 801 O O . VAL A 1 103 ? 11.724 -0.826 6.140 1.00 89.19 103 VAL A O 1
ATOM 804 N N . PRO A 1 104 ? 10.502 -2.426 5.127 1.00 83.75 104 PRO A N 1
ATOM 805 C CA . PRO A 1 104 ? 9.227 -1.936 5.622 1.00 83.75 104 PRO A CA 1
ATOM 806 C C . PRO A 1 104 ? 9.209 -1.929 7.148 1.00 83.75 104 PRO A C 1
ATOM 808 O O . PRO A 1 104 ? 9.346 -2.948 7.822 1.00 83.75 104 PRO A O 1
ATOM 811 N N . SER A 1 105 ? 9.057 -0.732 7.688 1.00 85.06 105 SER A N 1
ATOM 812 C CA . SER A 1 105 ? 8.885 -0.455 9.104 1.00 85.06 105 SER A CA 1
ATOM 813 C C . SER A 1 105 ? 7.885 0.673 9.166 1.00 85.06 105 SER A C 1
ATOM 815 O O . SER A 1 105 ? 8.172 1.790 8.729 1.00 85.06 105 SER A O 1
ATOM 817 N N . VAL A 1 106 ? 6.680 0.337 9.606 1.00 86.94 106 VAL A N 1
ATOM 818 C CA . VAL A 1 106 ? 5.551 1.253 9.596 1.00 86.94 106 VAL A CA 1
ATOM 819 C C . VAL A 1 106 ? 5.277 1.699 11.031 1.00 86.94 106 VAL A C 1
ATOM 821 O O . VAL A 1 106 ? 5.008 0.854 11.893 1.00 86.94 106 VAL A O 1
ATOM 824 N N . PRO A 1 107 ? 5.333 3.010 11.323 1.00 87.88 107 PRO A N 1
ATOM 825 C CA . PRO A 1 107 ? 5.079 3.500 12.668 1.00 87.88 107 PRO A CA 1
ATOM 826 C C . PRO A 1 107 ? 3.650 3.166 13.117 1.00 87.88 107 PRO A C 1
ATOM 828 O O . PRO A 1 107 ? 2.717 3.104 12.328 1.00 87.88 107 PRO A O 1
ATOM 831 N N . GLY A 1 108 ? 3.452 2.932 14.411 1.00 81.06 108 GLY A N 1
ATOM 832 C CA . GLY A 1 108 ? 2.114 2.693 14.965 1.00 81.06 108 GLY A CA 1
ATOM 833 C C . GLY A 1 108 ? 1.551 1.277 14.780 1.00 81.06 108 GLY A C 1
ATOM 834 O O . GLY A 1 108 ? 0.550 0.970 15.427 1.00 81.06 108 GLY A O 1
ATOM 835 N N . ILE A 1 109 ? 2.200 0.395 14.006 1.00 90.56 109 ILE A N 1
ATOM 836 C CA . ILE A 1 109 ? 1.878 -1.042 13.978 1.00 90.56 109 ILE A CA 1
ATOM 837 C C . ILE A 1 109 ? 2.609 -1.739 15.137 1.00 90.56 109 ILE A C 1
ATOM 839 O O . ILE A 1 109 ? 3.746 -2.185 15.007 1.00 90.56 109 ILE A O 1
ATOM 843 N N . GLY A 1 110 ? 1.957 -1.780 16.301 1.00 87.94 110 GLY A N 1
ATOM 844 C CA . GLY A 1 110 ? 2.429 -2.465 17.508 1.00 87.94 110 GLY A CA 1
ATOM 845 C C . GLY A 1 110 ? 1.565 -3.671 17.891 1.00 87.94 110 GLY A C 1
ATOM 846 O O . GLY A 1 110 ? 0.669 -4.073 17.151 1.00 87.94 110 GLY A O 1
ATOM 847 N N . GLN A 1 111 ? 1.798 -4.229 19.084 1.00 87.25 111 GLN A N 1
ATOM 848 C CA . GLN A 1 111 ? 0.997 -5.340 19.638 1.00 87.25 111 GLN A CA 1
ATOM 849 C C . GLN A 1 111 ? -0.484 -4.980 19.845 1.00 87.25 111 GLN A C 1
ATOM 851 O O . GLN A 1 111 ? -1.342 -5.855 19.926 1.00 87.25 111 GLN A O 1
ATOM 856 N N . ASP A 1 112 ? -0.789 -3.689 19.958 1.00 92.19 112 ASP A N 1
ATOM 857 C CA . ASP A 1 112 ? -2.140 -3.159 20.089 1.00 92.19 112 ASP A CA 1
ATOM 858 C C . ASP A 1 112 ? -2.869 -3.036 18.741 1.00 92.19 112 ASP A C 1
ATOM 860 O O . ASP A 1 112 ? -4.085 -2.831 18.730 1.00 92.19 112 ASP A O 1
ATOM 864 N N . CYS A 1 113 ? -2.170 -3.201 17.613 1.00 96.31 113 CYS A N 1
ATOM 865 C CA . CYS A 1 113 ? -2.782 -3.172 16.292 1.00 96.31 113 CYS A CA 1
ATOM 866 C C . CYS A 1 113 ? -3.707 -4.379 16.103 1.00 96.31 113 CYS A C 1
ATOM 868 O O . CYS A 1 113 ? -3.316 -5.530 16.289 1.00 96.31 113 CYS A O 1
ATOM 870 N N . GLY A 1 114 ? -4.967 -4.105 15.773 1.00 97.31 114 GLY A N 1
ATOM 871 C CA . GLY A 1 114 ? -5.969 -5.129 15.508 1.00 97.31 114 GLY A CA 1
ATOM 872 C C . GLY A 1 114 ? -6.156 -5.422 14.027 1.00 97.31 114 GLY A C 1
ATOM 873 O O . GLY A 1 114 ? -6.468 -6.558 13.686 1.00 97.31 114 GLY A O 1
ATOM 874 N N . LEU A 1 115 ? -5.958 -4.416 13.171 1.00 98.38 115 LEU A N 1
ATOM 875 C CA . LEU A 1 115 ? -6.116 -4.525 11.725 1.00 98.38 115 LEU A CA 1
ATOM 876 C C . LEU A 1 115 ? -5.088 -3.666 10.992 1.00 98.38 115 LEU A C 1
ATOM 878 O O . LEU A 1 115 ? -4.963 -2.474 11.270 1.00 98.38 115 LEU A O 1
ATOM 882 N N . VAL A 1 116 ? -4.447 -4.235 9.979 1.00 98.56 116 VAL A N 1
ATOM 883 C CA . VAL A 1 116 ? -3.680 -3.479 8.985 1.00 98.56 116 VAL A CA 1
ATOM 884 C C . VAL A 1 116 ? -4.329 -3.657 7.622 1.00 98.56 116 VAL A C 1
ATOM 886 O O . VAL A 1 116 ? -4.575 -4.773 7.181 1.00 98.56 116 VAL A O 1
ATOM 889 N N . VAL A 1 117 ? -4.623 -2.558 6.938 1.00 98.56 117 VAL A N 1
ATOM 890 C CA . VAL A 1 117 ? -5.184 -2.567 5.588 1.00 98.56 117 VAL A CA 1
ATOM 891 C C . VAL A 1 117 ? -4.119 -2.064 4.626 1.00 98.56 117 VAL A C 1
ATOM 893 O O . VAL A 1 117 ? -3.716 -0.911 4.722 1.00 98.56 117 VAL A O 1
ATOM 896 N N . SER A 1 118 ? -3.669 -2.897 3.690 1.00 98.38 118 SER A N 1
ATOM 897 C CA . SER A 1 118 ? -2.856 -2.444 2.559 1.00 98.38 118 SER A CA 1
ATOM 898 C C . SER A 1 118 ? -3.774 -2.221 1.367 1.00 98.38 118 SER A C 1
ATOM 900 O O . SER A 1 118 ? -4.282 -3.174 0.773 1.00 98.38 118 SER A O 1
ATOM 902 N N . LEU A 1 119 ? -4.048 -0.950 1.074 1.00 97.19 119 LEU A N 1
ATOM 903 C CA . LEU A 1 119 ? -5.159 -0.552 0.222 1.00 97.19 119 LEU A CA 1
ATOM 904 C C . LEU A 1 119 ? -4.686 -0.207 -1.189 1.00 97.19 119 LEU A C 1
ATOM 906 O O . LEU A 1 119 ? -4.388 0.936 -1.510 1.00 97.19 119 LEU A O 1
ATOM 910 N N . ASN A 1 120 ? -4.616 -1.226 -2.038 1.00 94.12 120 ASN A N 1
ATOM 911 C CA . ASN A 1 120 ? -4.303 -1.124 -3.462 1.00 94.12 120 ASN A CA 1
ATOM 912 C C . ASN A 1 120 ? -2.976 -0.421 -3.803 1.00 94.12 120 ASN A C 1
ATOM 914 O O . ASN A 1 120 ? -2.835 0.169 -4.872 1.00 94.12 120 ASN A O 1
ATOM 918 N N . ILE A 1 121 ? -1.989 -0.507 -2.907 1.00 95.00 121 ILE A N 1
ATOM 919 C CA . ILE A 1 121 ? -0.655 0.076 -3.116 1.00 95.00 121 ILE A CA 1
ATOM 920 C C . ILE A 1 121 ? 0.384 -0.917 -3.617 1.00 95.00 121 ILE A C 1
ATOM 922 O O . ILE A 1 121 ? 1.400 -0.477 -4.138 1.00 95.00 121 ILE A O 1
ATOM 926 N N . LEU A 1 122 ? 0.156 -2.230 -3.500 1.00 95.75 122 LEU A N 1
ATOM 927 C CA . LEU A 1 122 ? 1.158 -3.258 -3.821 1.00 95.75 122 LEU A CA 1
ATOM 928 C C . LEU A 1 122 ? 1.708 -3.121 -5.256 1.00 95.75 122 LEU A C 1
ATOM 930 O O . LEU A 1 122 ? 2.913 -3.193 -5.470 1.00 95.75 122 LEU A O 1
ATOM 934 N N . SER A 1 123 ? 0.832 -2.842 -6.222 1.00 92.50 123 SER A N 1
ATOM 935 C CA . SER A 1 123 ? 1.158 -2.581 -7.631 1.00 92.50 123 SER A CA 1
ATOM 936 C C . SER A 1 123 ? 1.736 -1.183 -7.902 1.00 92.50 123 SER A C 1
ATOM 938 O O . SER A 1 123 ? 2.152 -0.899 -9.024 1.00 92.50 123 SER A O 1
ATOM 940 N N . GLN A 1 124 ? 1.748 -0.294 -6.905 1.00 93.75 124 GLN A N 1
ATOM 941 C CA . GLN A 1 124 ? 2.120 1.119 -7.034 1.00 93.75 124 GLN A CA 1
ATOM 942 C C . GLN A 1 124 ? 3.428 1.467 -6.314 1.00 93.75 124 GLN A C 1
ATOM 944 O O . GLN A 1 124 ? 4.065 2.453 -6.683 1.00 93.75 124 GLN A O 1
ATOM 949 N N . LEU A 1 125 ? 3.860 0.654 -5.339 1.00 95.06 125 LEU A N 1
ATOM 950 C CA . LEU A 1 125 ? 5.042 0.916 -4.500 1.00 95.06 125 LEU A CA 1
ATOM 951 C C . LEU A 1 125 ? 6.308 1.226 -5.302 1.00 95.06 125 LEU A C 1
ATOM 953 O O . LEU A 1 125 ? 7.118 2.051 -4.899 1.00 95.06 125 LEU A O 1
ATOM 957 N N . TRP A 1 126 ? 6.474 0.579 -6.450 1.00 95.00 126 TRP A N 1
ATOM 958 C CA . TRP A 1 126 ? 7.654 0.701 -7.298 1.00 95.00 126 TRP A CA 1
ATOM 959 C C . TRP A 1 126 ? 7.558 1.825 -8.335 1.00 95.00 126 TRP A C 1
ATOM 961 O O . TRP A 1 126 ? 8.574 2.206 -8.905 1.00 95.00 126 TRP A O 1
ATOM 971 N N . VAL A 1 127 ? 6.371 2.379 -8.607 1.00 94.50 127 VAL A N 1
ATOM 972 C CA . VAL A 1 127 ? 6.141 3.260 -9.768 1.00 94.50 127 VAL A CA 1
ATOM 973 C C . VAL A 1 127 ? 6.971 4.540 -9.687 1.00 94.50 127 VAL A C 1
ATOM 975 O O . VAL A 1 127 ? 7.697 4.874 -10.626 1.00 94.50 127 VAL A O 1
ATOM 978 N N . VAL A 1 128 ? 6.879 5.253 -8.562 1.00 95.12 128 VAL A N 1
ATOM 979 C CA . VAL A 1 128 ? 7.630 6.498 -8.343 1.00 95.12 128 VAL A CA 1
ATOM 980 C C . VAL A 1 128 ? 9.128 6.223 -8.149 1.00 95.12 128 VAL A C 1
ATOM 982 O O . VAL A 1 128 ? 9.919 6.877 -8.836 1.00 95.12 128 VAL A O 1
ATOM 985 N N . PRO A 1 129 ? 9.549 5.246 -7.317 1.00 95.38 129 PRO A N 1
ATOM 986 C CA . PRO A 1 129 ? 10.964 4.903 -7.175 1.00 95.38 129 PRO A CA 1
ATOM 987 C C . PRO A 1 129 ? 11.631 4.507 -8.501 1.00 95.38 129 PRO A C 1
ATOM 989 O O . PRO A 1 129 ? 12.696 5.028 -8.832 1.00 95.38 129 PRO A O 1
ATOM 992 N N . ARG A 1 130 ? 10.974 3.675 -9.321 1.00 96.69 130 ARG A N 1
ATOM 993 C CA . ARG A 1 130 ? 11.458 3.285 -10.655 1.00 96.69 130 ARG A CA 1
ATOM 994 C C . ARG A 1 130 ? 11.644 4.492 -11.561 1.00 96.69 130 ARG A C 1
ATOM 996 O O . ARG A 1 130 ? 12.695 4.645 -12.174 1.00 96.69 130 ARG A O 1
ATOM 1003 N N . ALA A 1 131 ? 10.630 5.357 -11.645 1.00 95.88 131 ALA A N 1
ATOM 1004 C CA . ALA A 1 131 ? 10.686 6.549 -12.485 1.00 95.88 131 ALA A CA 1
ATOM 1005 C C . ALA A 1 131 ? 11.828 7.485 -12.067 1.00 95.88 131 ALA A C 1
ATOM 1007 O O . ALA A 1 131 ? 12.526 8.025 -12.927 1.00 95.88 131 ALA A O 1
ATOM 1008 N N . TYR A 1 132 ? 12.046 7.649 -10.760 1.00 96.56 132 TYR A N 1
ATOM 1009 C CA . TYR A 1 132 ? 13.152 8.442 -10.239 1.00 96.56 132 TYR A CA 1
ATOM 1010 C C . TYR A 1 132 ? 14.511 7.828 -10.599 1.00 96.56 132 TYR A C 1
ATOM 1012 O O . TYR A 1 132 ? 15.359 8.529 -11.156 1.00 96.56 132 TYR A O 1
ATOM 1020 N N . ALA A 1 133 ? 14.701 6.528 -10.341 1.00 96.12 133 ALA A N 1
ATOM 1021 C CA . ALA A 1 133 ? 15.935 5.811 -10.657 1.00 96.12 133 ALA A CA 1
ATOM 1022 C C . ALA A 1 133 ? 16.273 5.919 -12.152 1.00 96.12 133 ALA A C 1
ATOM 1024 O O . ALA A 1 133 ? 17.344 6.406 -12.502 1.00 96.12 133 ALA A O 1
ATOM 1025 N N . SER A 1 134 ? 15.323 5.618 -13.046 1.00 93.69 134 SER A N 1
ATOM 1026 C CA . SER A 1 134 ? 15.535 5.722 -14.499 1.00 93.69 134 SER A CA 1
ATOM 1027 C C . SER A 1 134 ? 15.905 7.136 -14.972 1.00 93.69 134 SER A C 1
ATOM 1029 O O . SER A 1 134 ? 16.579 7.293 -15.987 1.00 93.69 134 SER A O 1
ATOM 1031 N N . GLN A 1 135 ? 15.463 8.185 -14.272 1.00 93.69 135 GLN A N 1
ATOM 1032 C CA . GLN A 1 135 ? 15.767 9.572 -14.643 1.00 93.69 135 GLN A CA 1
ATOM 1033 C C . GLN A 1 135 ? 17.090 10.084 -14.062 1.00 93.69 135 GLN A C 1
ATOM 1035 O O . GLN A 1 135 ? 17.747 10.923 -14.687 1.00 93.69 135 GLN A O 1
ATOM 1040 N N . ARG A 1 136 ? 17.452 9.647 -12.850 1.00 94.69 136 ARG A N 1
ATOM 1041 C CA . ARG A 1 136 ? 18.549 10.230 -12.061 1.00 94.69 136 ARG A CA 1
ATOM 1042 C C . ARG A 1 136 ? 19.784 9.340 -11.950 1.00 94.69 136 ARG A C 1
ATOM 1044 O O . ARG A 1 136 ? 20.856 9.880 -11.705 1.00 94.69 136 ARG A O 1
ATOM 1051 N N . MET A 1 137 ? 19.649 8.037 -12.167 1.00 93.75 137 MET A N 1
ATOM 1052 C CA . MET A 1 137 ? 20.701 7.037 -11.969 1.00 93.75 137 MET A CA 1
ATOM 1053 C C . MET A 1 137 ? 21.010 6.343 -13.300 1.00 93.75 137 MET A C 1
ATOM 1055 O O . MET A 1 137 ? 20.477 5.283 -13.622 1.00 93.75 137 MET A O 1
ATOM 1059 N N . ARG A 1 138 ? 21.809 7.013 -14.139 1.00 89.88 138 ARG A N 1
ATOM 1060 C CA . ARG A 1 138 ? 22.051 6.605 -15.537 1.00 89.88 138 ARG A CA 1
ATOM 1061 C C . ARG A 1 138 ? 23.018 5.430 -15.676 1.00 89.88 138 ARG A C 1
ATOM 1063 O O . ARG A 1 138 ? 23.111 4.883 -16.771 1.00 89.88 138 ARG A O 1
ATOM 1070 N N . GLY A 1 139 ? 23.763 5.092 -14.623 1.00 92.69 139 GLY A N 1
ATOM 1071 C CA . GLY A 1 139 ? 24.658 3.935 -14.623 1.00 92.69 139 GLY A CA 1
ATOM 1072 C C . GLY A 1 139 ? 23.950 2.620 -14.303 1.00 92.69 139 GLY A C 1
ATOM 1073 O O . GLY A 1 139 ? 24.573 1.565 -14.407 1.00 92.69 139 GLY A O 1
ATOM 1074 N N . LEU A 1 140 ? 22.667 2.665 -13.930 1.00 94.25 140 LEU A N 1
ATOM 1075 C CA . LEU A 1 140 ? 21.879 1.472 -13.655 1.00 94.25 140 LEU A CA 1
ATOM 1076 C C . LEU A 1 140 ? 21.377 0.821 -14.942 1.00 94.25 140 LEU A C 1
ATOM 1078 O O . LEU A 1 140 ? 20.845 1.476 -15.837 1.00 94.25 140 LEU A O 1
ATOM 1082 N N . ASP A 1 141 ? 21.503 -0.498 -14.984 1.00 94.00 141 ASP A N 1
ATOM 1083 C CA . ASP A 1 141 ? 20.886 -1.334 -16.001 1.00 94.00 141 ASP A CA 1
ATOM 1084 C C . ASP A 1 141 ? 19.369 -1.480 -15.755 1.00 94.00 141 ASP A C 1
ATOM 1086 O O . ASP A 1 141 ? 18.914 -1.562 -14.610 1.00 94.00 141 ASP A O 1
ATOM 1090 N N . GLU A 1 142 ? 18.571 -1.516 -16.829 1.00 93.19 142 GLU A N 1
ATOM 1091 C CA . GLU A 1 142 ? 17.103 -1.573 -16.730 1.00 93.19 142 GLU A CA 1
ATOM 1092 C C . GLU A 1 142 ? 16.611 -2.856 -16.049 1.00 93.19 142 GLU A C 1
ATOM 1094 O O . GLU A 1 142 ? 15.650 -2.804 -15.278 1.00 93.19 142 GLU A O 1
ATOM 1099 N N . TYR A 1 143 ? 17.283 -3.989 -16.275 1.00 94.56 143 TYR A N 1
ATOM 1100 C CA . TYR A 1 143 ? 16.925 -5.250 -15.632 1.00 94.56 143 TYR A CA 1
ATOM 1101 C C . TYR A 1 143 ? 17.193 -5.187 -14.124 1.00 94.56 143 TYR A C 1
ATOM 1103 O O . TYR A 1 143 ? 16.354 -5.612 -13.334 1.00 94.56 143 TYR A O 1
ATOM 1111 N N . ALA A 1 144 ? 18.307 -4.579 -13.700 1.00 94.81 144 ALA A N 1
ATOM 1112 C CA . ALA A 1 144 ? 18.595 -4.375 -12.277 1.00 94.81 144 ALA A CA 1
ATOM 1113 C C . ALA A 1 144 ? 17.533 -3.502 -11.577 1.00 94.81 144 ALA A C 1
ATOM 1115 O O . ALA A 1 144 ? 17.147 -3.776 -10.436 1.00 94.81 144 ALA A O 1
ATOM 1116 N N . VAL A 1 145 ? 17.027 -2.475 -12.266 1.00 96.56 145 VAL A N 1
ATOM 1117 C CA . VAL A 1 145 ? 15.933 -1.631 -11.767 1.00 96.56 145 VAL A CA 1
ATOM 1118 C C . VAL A 1 145 ? 14.628 -2.424 -11.654 1.00 96.56 145 VAL A C 1
ATOM 1120 O O . VAL A 1 145 ? 13.935 -2.302 -10.643 1.00 96.56 145 VAL A O 1
ATOM 1123 N N . ASP A 1 146 ? 14.285 -3.244 -12.649 1.00 95.69 146 ASP A N 1
ATOM 1124 C CA . ASP A 1 146 ? 13.066 -4.062 -12.622 1.00 95.69 146 ASP A CA 1
ATOM 1125 C C . ASP A 1 146 ? 13.122 -5.150 -11.530 1.00 95.69 146 ASP A C 1
ATOM 1127 O O . ASP A 1 146 ? 12.144 -5.330 -10.801 1.00 95.69 146 ASP A O 1
ATOM 1131 N N . GLU A 1 147 ? 14.273 -5.797 -11.327 1.00 96.69 147 GLU A N 1
ATOM 1132 C CA . GLU A 1 147 ? 14.495 -6.736 -10.216 1.00 96.69 147 GLU A CA 1
ATOM 1133 C C . GLU A 1 147 ? 14.316 -6.051 -8.855 1.00 96.69 147 GLU A C 1
ATOM 1135 O O . GLU A 1 147 ? 13.652 -6.573 -7.957 1.00 96.69 147 GLU A O 1
ATOM 1140 N N . TRP A 1 148 ? 14.860 -4.844 -8.687 1.00 97.56 148 TRP A N 1
ATOM 1141 C CA . TRP A 1 148 ? 14.658 -4.053 -7.473 1.00 97.56 148 TRP A CA 1
ATOM 1142 C C . TRP A 1 148 ? 13.186 -3.690 -7.245 1.00 97.56 148 TRP A C 1
ATOM 1144 O O . TRP A 1 148 ? 12.694 -3.814 -6.123 1.00 97.56 148 TRP A O 1
ATOM 1154 N N . CYS A 1 149 ? 12.452 -3.331 -8.300 1.00 97.44 149 CYS A N 1
ATOM 1155 C CA . CYS A 1 149 ? 11.012 -3.092 -8.213 1.00 97.44 149 CYS A CA 1
ATOM 1156 C C . CYS A 1 149 ? 10.253 -4.346 -7.756 1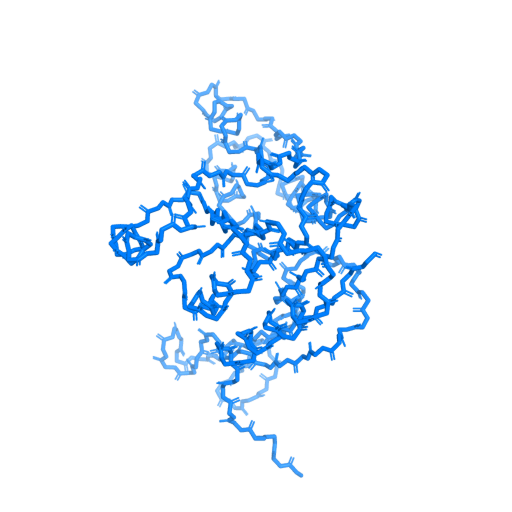.00 97.44 149 CYS A C 1
ATOM 1158 O O . CYS A 1 149 ? 9.391 -4.256 -6.879 1.00 97.44 149 CYS A O 1
ATOM 1160 N N . GLY A 1 150 ? 10.603 -5.518 -8.295 1.00 97.38 150 GLY A N 1
ATOM 1161 C CA . GLY A 1 150 ? 10.054 -6.797 -7.849 1.00 97.38 150 GLY A CA 1
ATOM 1162 C C . GLY A 1 150 ? 10.340 -7.078 -6.373 1.00 97.38 150 GLY A C 1
ATOM 1163 O O . GLY A 1 150 ? 9.438 -7.480 -5.635 1.00 97.38 150 GLY A O 1
ATOM 1164 N N . ARG A 1 151 ? 11.558 -6.776 -5.904 1.00 97.69 151 ARG A N 1
ATOM 1165 C CA . ARG A 1 151 ? 11.927 -6.913 -4.486 1.00 97.69 151 ARG A CA 1
ATOM 1166 C C . ARG A 1 151 ? 11.152 -5.966 -3.573 1.00 97.69 151 ARG A C 1
ATOM 1168 O O . ARG A 1 151 ? 10.719 -6.412 -2.519 1.00 97.69 151 ARG A O 1
ATOM 1175 N N . ILE A 1 152 ? 10.893 -4.714 -3.966 1.00 97.75 152 ILE A N 1
ATOM 1176 C CA . ILE A 1 152 ? 10.027 -3.800 -3.189 1.00 97.75 152 ILE A CA 1
ATOM 1177 C C . ILE A 1 152 ? 8.648 -4.436 -2.955 1.00 97.75 152 ILE A C 1
ATOM 1179 O O . ILE A 1 152 ? 8.146 -4.457 -1.829 1.00 97.75 152 ILE A O 1
ATOM 1183 N N . VAL A 1 153 ? 8.048 -4.982 -4.015 1.00 97.69 153 VAL A N 1
ATOM 1184 C CA . VAL A 1 153 ? 6.723 -5.615 -3.960 1.00 97.69 153 VAL A CA 1
ATOM 1185 C C . VAL A 1 153 ? 6.739 -6.861 -3.072 1.00 97.69 153 VAL A C 1
ATOM 1187 O O . VAL A 1 153 ? 5.899 -6.994 -2.178 1.00 97.69 153 VAL A O 1
ATOM 1190 N N . ALA A 1 154 ? 7.710 -7.753 -3.281 1.00 97.62 154 ALA A N 1
ATOM 1191 C CA . ALA A 1 154 ? 7.843 -8.987 -2.514 1.00 97.62 154 ALA A CA 1
ATOM 1192 C C . ALA A 1 154 ? 8.111 -8.719 -1.025 1.00 97.62 154 ALA A C 1
ATOM 1194 O O . ALA A 1 154 ? 7.478 -9.334 -0.167 1.00 97.62 154 ALA A O 1
ATOM 1195 N N . THR A 1 155 ? 8.991 -7.768 -0.707 1.00 97.56 155 THR A N 1
ATOM 1196 C CA . THR A 1 155 ? 9.326 -7.415 0.675 1.00 97.56 155 THR A CA 1
ATOM 1197 C C . THR A 1 155 ? 8.136 -6.799 1.406 1.00 97.56 155 THR A C 1
ATOM 1199 O O . THR A 1 155 ? 7.890 -7.150 2.559 1.00 97.56 155 THR A O 1
ATOM 1202 N N . HIS A 1 156 ? 7.346 -5.935 0.756 1.00 97.56 156 HIS A N 1
ATOM 1203 C CA . HIS A 1 156 ? 6.120 -5.406 1.366 1.00 97.56 156 HIS A CA 1
ATOM 1204 C C . HIS A 1 156 ? 5.095 -6.508 1.640 1.00 97.56 156 HIS A C 1
ATOM 1206 O O . HIS A 1 156 ? 4.506 -6.550 2.719 1.00 97.56 156 HIS A O 1
ATOM 1212 N N . TYR A 1 157 ? 4.902 -7.437 0.702 1.00 97.75 157 TYR A N 1
ATOM 1213 C CA . TYR A 1 157 ? 4.005 -8.571 0.922 1.00 97.75 157 TYR A CA 1
ATOM 1214 C C . TYR A 1 157 ? 4.479 -9.470 2.076 1.00 97.75 157 TYR A C 1
ATOM 1216 O O . TYR A 1 157 ? 3.693 -9.779 2.971 1.00 97.75 157 TYR A O 1
ATOM 1224 N N . ALA A 1 158 ? 5.769 -9.813 2.116 1.00 97.06 158 ALA A N 1
ATOM 1225 C CA . ALA A 1 158 ? 6.361 -10.585 3.208 1.00 97.06 158 ALA A CA 1
ATOM 1226 C C . ALA A 1 158 ? 6.237 -9.862 4.562 1.00 97.06 158 ALA A C 1
ATOM 1228 O O . ALA A 1 158 ? 5.941 -10.489 5.580 1.00 97.06 158 ALA A O 1
ATOM 1229 N N . TYR A 1 159 ? 6.401 -8.535 4.574 1.00 97.00 159 TYR A N 1
ATOM 1230 C CA . TYR A 1 159 ? 6.175 -7.716 5.761 1.00 97.00 159 TYR A CA 1
ATOM 1231 C C . TYR A 1 159 ? 4.737 -7.849 6.263 1.00 97.00 159 TYR A C 1
ATOM 1233 O O . TYR A 1 159 ? 4.544 -8.161 7.436 1.00 97.00 159 TYR A O 1
ATOM 1241 N N . LEU A 1 160 ? 3.740 -7.693 5.383 1.00 97.12 160 LEU A N 1
ATOM 1242 C CA . LEU A 1 160 ? 2.328 -7.867 5.734 1.00 97.12 160 LEU A CA 1
ATOM 1243 C C . LEU A 1 160 ? 2.049 -9.254 6.334 1.00 97.12 160 LEU A C 1
ATOM 1245 O O . LEU A 1 160 ? 1.351 -9.349 7.338 1.00 97.12 160 LEU A O 1
ATOM 1249 N N . GLN A 1 161 ? 2.627 -10.315 5.767 1.00 96.69 161 GLN A N 1
ATOM 1250 C CA . GLN A 1 161 ? 2.483 -11.685 6.277 1.00 96.69 161 GLN A CA 1
ATOM 1251 C C . GLN A 1 161 ? 3.146 -11.900 7.647 1.00 96.69 161 GLN A C 1
ATOM 1253 O O . GLN A 1 161 ? 2.753 -12.799 8.381 1.00 96.69 161 GLN A O 1
ATOM 1258 N N . SER A 1 162 ? 4.150 -11.092 7.997 1.00 95.19 162 SER A N 1
ATOM 1259 C CA . SER A 1 162 ? 4.861 -11.188 9.280 1.00 95.19 162 SER A CA 1
ATOM 1260 C C . SER A 1 162 ? 4.133 -10.509 10.450 1.00 95.19 162 SER A C 1
ATOM 1262 O O . SER A 1 162 ? 4.561 -10.620 11.604 1.00 95.19 162 SER A O 1
ATOM 1264 N N . LEU A 1 163 ? 3.059 -9.762 10.173 1.00 95.69 163 LEU A N 1
ATOM 1265 C CA . LEU A 1 163 ? 2.341 -8.995 11.184 1.00 95.69 163 LEU A CA 1
ATOM 1266 C C . LEU A 1 163 ? 1.520 -9.908 12.096 1.00 95.69 163 LEU A C 1
ATOM 1268 O O . LEU A 1 163 ? 0.820 -10.805 11.652 1.00 95.69 163 LEU A O 1
ATOM 1272 N N . HIS A 1 164 ? 1.541 -9.615 13.395 1.00 93.62 164 HIS A N 1
ATOM 1273 C CA . HIS A 1 164 ? 0.825 -10.388 14.415 1.00 93.62 164 HIS A CA 1
ATOM 1274 C C . HIS A 1 164 ? -0.601 -9.850 14.648 1.00 93.62 164 HIS A C 1
ATOM 1276 O O . HIS A 1 164 ? -1.059 -9.740 15.786 1.00 93.62 164 HIS A O 1
ATOM 1282 N N . CYS A 1 165 ? -1.289 -9.455 13.576 1.00 95.94 165 CYS A N 1
ATOM 1283 C CA . CYS A 1 165 ? -2.645 -8.903 13.597 1.00 95.94 165 CYS A CA 1
ATOM 1284 C C . CYS A 1 165 ? -3.398 -9.294 12.319 1.00 95.94 165 CYS A C 1
ATOM 1286 O O . CYS A 1 165 ? -2.793 -9.825 11.392 1.00 95.94 165 CYS A O 1
ATOM 1288 N N . ASP A 1 166 ? -4.708 -9.043 12.259 1.00 97.88 166 ASP A N 1
ATOM 1289 C CA . ASP A 1 166 ? -5.454 -9.268 11.021 1.00 97.88 166 ASP A CA 1
ATOM 1290 C C . ASP A 1 166 ? -4.949 -8.310 9.930 1.00 97.88 166 ASP A C 1
ATOM 1292 O O . ASP A 1 166 ? -4.756 -7.115 10.175 1.00 97.88 166 ASP A O 1
ATOM 1296 N N . VAL A 1 167 ? -4.773 -8.816 8.709 1.00 98.38 167 VAL A N 1
ATOM 1297 C CA . VAL A 1 167 ? -4.369 -7.999 7.562 1.00 98.38 167 VAL A CA 1
ATOM 1298 C C . VAL A 1 167 ? -5.396 -8.104 6.445 1.00 98.38 167 VAL A C 1
ATOM 1300 O O . VAL A 1 167 ? -5.737 -9.189 5.985 1.00 98.38 167 VAL A O 1
ATOM 1303 N N . CYS A 1 168 ? -5.862 -6.955 5.967 1.00 98.62 168 CYS A N 1
ATOM 1304 C CA . CYS A 1 168 ? -6.673 -6.830 4.767 1.00 98.62 168 CYS A CA 1
ATOM 1305 C C . CYS A 1 168 ? -5.791 -6.318 3.626 1.00 98.62 168 CYS A C 1
ATOM 1307 O O . CYS A 1 168 ? -5.448 -5.137 3.580 1.00 98.62 168 CYS A O 1
ATOM 1309 N N . LEU A 1 169 ? -5.439 -7.188 2.686 1.00 98.62 169 LEU A N 1
ATOM 1310 C CA . LEU A 1 169 ? -4.753 -6.793 1.460 1.00 98.62 169 LEU A CA 1
ATOM 1311 C C . LEU A 1 169 ? -5.786 -6.624 0.349 1.00 98.62 169 LEU A C 1
ATOM 1313 O O . LEU A 1 169 ? -6.558 -7.538 0.079 1.00 98.62 169 LEU A O 1
ATOM 1317 N N . VAL A 1 170 ? -5.770 -5.480 -0.322 1.00 98.12 170 VAL A N 1
ATOM 1318 C CA . VAL A 1 170 ? -6.442 -5.282 -1.609 1.00 98.12 170 VAL A CA 1
ATOM 1319 C C . VAL A 1 170 ? -5.368 -4.884 -2.605 1.00 98.12 170 VAL A C 1
ATOM 1321 O O . VAL A 1 170 ? -4.581 -3.988 -2.313 1.00 98.12 170 VAL A O 1
ATOM 1324 N N . ALA A 1 171 ? -5.300 -5.546 -3.754 1.00 96.56 171 ALA A N 1
ATOM 1325 C CA . ALA A 1 171 ? -4.320 -5.224 -4.785 1.00 96.56 171 ALA A CA 1
ATOM 1326 C C . ALA A 1 171 ? -4.824 -5.637 -6.166 1.00 96.56 171 ALA A C 1
ATOM 1328 O O . ALA A 1 171 ? -5.314 -6.755 -6.350 1.00 96.56 171 ALA A O 1
ATOM 1329 N N . ASP A 1 172 ? -4.650 -4.769 -7.159 1.00 95.06 172 ASP A N 1
ATOM 1330 C CA . ASP A 1 172 ? -4.528 -5.249 -8.525 1.00 95.06 172 ASP A CA 1
ATOM 1331 C C . ASP A 1 172 ? -3.239 -6.057 -8.679 1.00 95.06 172 ASP A C 1
ATOM 1333 O O . ASP A 1 172 ? -2.185 -5.664 -8.184 1.00 95.06 172 ASP A O 1
ATOM 1337 N N . HIS A 1 173 ? -3.343 -7.207 -9.340 1.00 95.75 173 HIS A N 1
ATOM 1338 C CA . HIS A 1 173 ? -2.205 -8.110 -9.544 1.00 95.75 173 HIS A CA 1
ATOM 1339 C C . HIS A 1 173 ? -2.005 -8.495 -11.013 1.00 95.75 173 HIS A C 1
ATOM 1341 O O . HIS A 1 173 ? -0.939 -8.975 -11.399 1.00 95.75 173 HIS A O 1
ATOM 1347 N N . GLU A 1 174 ? -2.996 -8.234 -11.865 1.00 95.56 174 GLU A N 1
ATOM 1348 C CA . GLU A 1 174 ? -2.923 -8.457 -13.304 1.00 95.56 174 GLU A CA 1
ATOM 1349 C C . GLU A 1 174 ? -3.559 -7.298 -14.064 1.00 95.56 174 GLU A C 1
ATOM 1351 O O . GLU A 1 174 ? -4.531 -6.689 -13.616 1.00 95.56 174 GLU A O 1
ATOM 1356 N N . PHE A 1 175 ? -3.069 -7.050 -15.277 1.00 94.25 175 PHE A N 1
ATOM 1357 C CA . PHE A 1 175 ? -3.735 -6.184 -16.241 1.00 94.25 175 PHE A CA 1
ATOM 1358 C C . PHE A 1 175 ? -4.044 -6.930 -17.535 1.00 94.25 175 PHE A C 1
ATOM 1360 O O . PHE A 1 175 ? -3.322 -7.838 -17.950 1.00 94.25 175 PHE A O 1
ATOM 1367 N N . VAL A 1 176 ? -5.078 -6.472 -18.237 1.00 94.31 176 VAL A N 1
ATOM 1368 C CA . VAL A 1 176 ? -5.372 -6.878 -19.610 1.00 94.31 176 VAL A CA 1
ATOM 1369 C C . VAL A 1 176 ? -5.675 -5.643 -20.455 1.00 94.31 176 VAL A C 1
ATOM 1371 O O . VAL A 1 176 ? -6.560 -4.856 -20.122 1.00 94.31 176 VAL 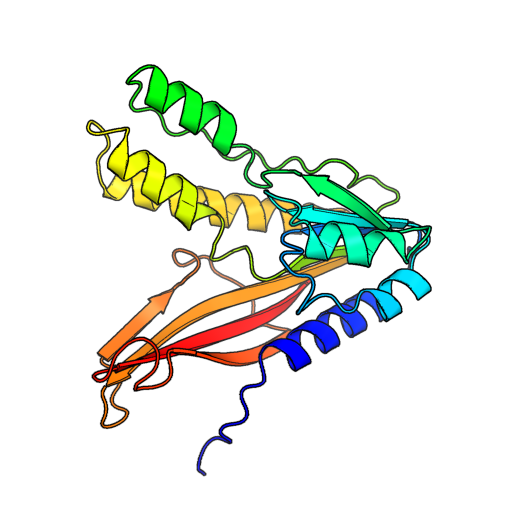A O 1
ATOM 1374 N N . LYS A 1 177 ? -4.954 -5.477 -21.567 1.00 92.38 177 LYS A N 1
ATOM 1375 C CA . LYS A 1 177 ? -5.234 -4.459 -22.586 1.00 92.38 177 LYS A CA 1
ATOM 1376 C C . LYS A 1 177 ? -6.012 -5.077 -23.739 1.00 92.38 177 LYS A C 1
ATOM 1378 O O . LYS A 1 177 ? -5.630 -6.138 -24.237 1.00 92.38 177 LYS A O 1
ATOM 1383 N N . ARG A 1 178 ? -7.070 -4.404 -24.188 1.00 90.94 178 ARG A N 1
ATOM 1384 C CA . ARG A 1 178 ? -7.889 -4.837 -25.331 1.00 90.94 178 ARG A CA 1
ATOM 1385 C C . ARG A 1 178 ? -7.971 -3.752 -26.388 1.00 90.94 178 ARG A C 1
ATOM 1387 O O . ARG A 1 178 ? -8.013 -2.582 -26.032 1.00 90.94 178 ARG A O 1
ATOM 1394 N N . ASN A 1 179 ? -7.996 -4.130 -27.663 1.00 88.44 179 ASN A N 1
ATOM 1395 C CA . ASN A 1 179 ? -8.218 -3.192 -28.763 1.00 88.44 179 ASN A CA 1
ATOM 1396 C C . ASN A 1 179 ? -9.691 -2.727 -28.814 1.00 88.44 179 ASN A C 1
ATOM 1398 O O . ASN A 1 179 ? -10.532 -3.181 -28.033 1.00 88.44 179 ASN A O 1
ATOM 1402 N N . SER A 1 180 ? -10.016 -1.848 -29.764 1.00 84.50 180 SER A N 1
ATOM 1403 C CA . SER A 1 180 ? -11.382 -1.357 -30.001 1.00 84.50 180 SER A CA 1
ATOM 1404 C C . SER A 1 180 ? -12.405 -2.445 -30.351 1.00 84.50 180 SER A C 1
ATOM 1406 O O . SER A 1 180 ? -13.598 -2.258 -30.123 1.00 84.50 180 SER A O 1
ATOM 1408 N N . GLU A 1 181 ? -11.952 -3.592 -30.854 1.00 85.62 181 GLU A N 1
ATOM 1409 C CA . GLU A 1 181 ? -12.776 -4.762 -31.185 1.00 85.62 181 GLU A CA 1
ATOM 1410 C C . GLU A 1 181 ? -12.950 -5.719 -29.987 1.00 85.62 181 GLU A C 1
ATOM 1412 O O . GLU A 1 181 ? -13.660 -6.719 -30.078 1.00 85.62 181 GLU A O 1
ATOM 1417 N N . GLY A 1 182 ? -12.320 -5.421 -28.844 1.00 83.44 182 GLY A N 1
ATOM 1418 C CA . GLY A 1 182 ? -12.356 -6.241 -27.631 1.00 83.44 182 GLY A CA 1
ATOM 1419 C C . GLY A 1 182 ? -11.330 -7.381 -27.592 1.00 83.44 182 GLY A C 1
ATOM 1420 O O . GLY A 1 182 ? -11.319 -8.154 -26.631 1.00 83.44 182 GLY A O 1
ATOM 1421 N N . MET A 1 183 ? -10.450 -7.483 -28.588 1.00 88.56 183 MET A N 1
ATOM 1422 C CA . MET A 1 183 ? -9.384 -8.483 -28.655 1.00 88.56 183 MET A CA 1
ATOM 1423 C C . MET A 1 183 ? -8.251 -8.138 -27.689 1.00 88.56 183 MET A C 1
ATOM 1425 O O . MET A 1 183 ? -7.818 -6.989 -27.617 1.00 88.56 183 MET A O 1
ATOM 1429 N N . VAL A 1 184 ? -7.752 -9.132 -26.949 1.00 92.69 184 VAL A N 1
ATOM 1430 C CA . VAL A 1 184 ? -6.634 -8.951 -26.013 1.00 92.69 184 VAL A CA 1
ATOM 1431 C C . VAL A 1 184 ? -5.348 -8.671 -26.791 1.00 92.69 184 VAL A C 1
ATOM 1433 O O . VAL A 1 184 ? -4.891 -9.521 -27.545 1.00 92.69 184 VAL A O 1
ATOM 1436 N N . ILE A 1 185 ? -4.764 -7.489 -26.579 1.00 93.62 185 ILE A N 1
ATOM 1437 C CA . ILE A 1 185 ? -3.463 -7.100 -27.144 1.00 93.62 185 ILE A CA 1
ATOM 1438 C C . ILE A 1 185 ? -2.332 -7.512 -26.200 1.00 93.62 185 ILE A C 1
ATOM 1440 O O . ILE A 1 185 ? -1.270 -7.937 -26.643 1.00 93.62 185 ILE A O 1
ATOM 1444 N N . SER A 1 186 ? -2.534 -7.369 -24.888 1.00 92.69 186 SER A N 1
ATOM 1445 C CA . SER A 1 186 ? -1.536 -7.779 -23.904 1.00 92.69 186 SER A CA 1
ATOM 1446 C C . SER A 1 186 ? -2.147 -8.102 -22.548 1.00 92.69 186 SER A C 1
ATOM 1448 O O . SER A 1 186 ? -3.212 -7.599 -22.181 1.00 92.69 186 SER A O 1
ATOM 1450 N N . ARG A 1 187 ? -1.446 -8.953 -21.803 1.00 94.75 187 ARG A N 1
ATOM 1451 C CA . ARG A 1 187 ? -1.712 -9.303 -20.410 1.00 94.75 187 ARG A CA 1
ATOM 1452 C C . ARG A 1 187 ? -0.380 -9.347 -19.673 1.00 94.75 187 ARG A C 1
ATOM 1454 O O . ARG A 1 187 ? 0.621 -9.732 -20.269 1.00 94.75 187 ARG A O 1
ATOM 1461 N N . GLY A 1 188 ? -0.375 -8.975 -18.404 1.00 94.00 188 GLY A N 1
ATOM 1462 C CA . GLY A 1 188 ? 0.809 -9.099 -17.565 1.00 94.00 188 GLY A CA 1
ATOM 1463 C C . GLY A 1 188 ? 0.492 -8.875 -16.097 1.00 94.00 188 GLY A C 1
ATOM 1464 O O . GLY A 1 188 ? -0.626 -8.500 -15.744 1.00 94.00 188 GLY A O 1
ATOM 1465 N N . SER A 1 189 ? 1.497 -9.107 -15.261 1.00 95.06 189 SER A N 1
ATOM 1466 C CA . SER A 1 189 ? 1.440 -8.825 -13.831 1.00 95.06 189 SER A CA 1
ATOM 1467 C C . SER A 1 189 ? 1.594 -7.326 -13.563 1.00 95.06 189 SER A C 1
ATOM 1469 O O . SER A 1 189 ? 2.355 -6.648 -14.253 1.00 95.06 189 SER A O 1
ATOM 1471 N N . THR A 1 190 ? 0.923 -6.819 -12.531 1.00 95.06 190 THR A N 1
ATOM 1472 C CA . THR A 1 190 ? 1.179 -5.477 -11.966 1.00 95.06 190 THR A CA 1
ATOM 1473 C C . THR A 1 190 ? 2.046 -5.516 -10.701 1.00 95.06 190 THR A C 1
ATOM 1475 O O . THR A 1 190 ? 2.505 -4.481 -10.226 1.00 95.06 190 THR A O 1
ATOM 1478 N N . VAL A 1 191 ? 2.341 -6.723 -10.211 1.00 96.50 191 VAL A N 1
ATOM 1479 C CA . VAL A 1 191 ? 3.116 -7.017 -8.995 1.00 96.50 191 VAL A CA 1
ATOM 1480 C C . VAL A 1 191 ? 4.381 -7.842 -9.292 1.00 96.50 191 VAL A C 1
ATOM 1482 O O . VAL A 1 191 ? 4.763 -8.699 -8.509 1.00 96.50 191 VAL A O 1
ATOM 1485 N N . PHE A 1 192 ? 5.010 -7.638 -10.460 1.00 94.44 192 PHE A N 1
ATOM 1486 C CA . PHE A 1 192 ? 6.252 -8.331 -10.877 1.00 94.44 192 PHE A CA 1
ATOM 1487 C C . PHE A 1 192 ? 6.244 -9.869 -10.778 1.00 94.44 192 PHE A C 1
ATOM 1489 O O . PHE A 1 192 ? 7.260 -10.493 -10.504 1.00 94.44 192 PHE A O 1
ATOM 1496 N N . GLY A 1 193 ? 5.097 -10.505 -11.021 1.00 94.31 193 GLY A N 1
ATOM 1497 C CA . GLY A 1 193 ? 4.979 -11.961 -10.980 1.00 94.31 193 GLY A CA 1
ATOM 1498 C C . GLY A 1 193 ? 4.957 -12.536 -9.566 1.00 94.31 193 GLY A C 1
ATOM 1499 O O . GLY A 1 193 ? 5.047 -13.751 -9.434 1.00 94.31 193 GLY A O 1
ATOM 1500 N N . LEU A 1 194 ? 4.814 -11.695 -8.531 1.00 96.69 194 LEU A N 1
ATOM 1501 C CA . LEU A 1 194 ? 4.618 -12.148 -7.158 1.00 96.69 194 LEU A CA 1
ATOM 1502 C C . LEU A 1 194 ? 3.457 -13.149 -7.094 1.00 96.69 194 LEU A C 1
ATOM 1504 O O . LEU A 1 194 ? 2.325 -12.836 -7.477 1.00 96.69 194 LEU A O 1
ATOM 1508 N N . GLU A 1 195 ? 3.739 -14.344 -6.580 1.00 95.00 195 GLU A N 1
ATOM 1509 C CA . GLU A 1 195 ? 2.732 -15.379 -6.383 1.00 95.00 195 GLU A CA 1
ATOM 1510 C C . GLU A 1 195 ? 1.842 -15.021 -5.190 1.00 95.00 195 GLU A C 1
ATOM 1512 O O . GLU A 1 195 ? 2.242 -15.108 -4.029 1.00 95.00 195 GLU A O 1
ATOM 1517 N N . LEU A 1 196 ? 0.611 -14.613 -5.487 1.00 95.69 196 LEU A N 1
ATOM 1518 C CA . LEU A 1 196 ? -0.427 -14.394 -4.488 1.00 95.69 196 LEU A CA 1
ATOM 1519 C C . LEU A 1 196 ? -1.330 -15.633 -4.408 1.00 95.69 196 LEU A C 1
ATOM 1521 O O . LEU A 1 196 ? -1.636 -16.240 -5.442 1.00 95.69 196 LEU A O 1
ATOM 1525 N N . PRO A 1 197 ? -1.806 -16.017 -3.209 1.00 96.50 197 PRO A N 1
ATOM 1526 C CA . PRO A 1 197 ? -2.793 -17.078 -3.087 1.00 96.50 197 PRO A CA 1
ATOM 1527 C C . PRO A 1 197 ? -4.090 -16.677 -3.794 1.00 96.50 197 PRO A C 1
ATOM 1529 O O . PRO A 1 197 ? -4.319 -15.510 -4.126 1.00 96.50 197 PRO A O 1
ATOM 1532 N N . ARG A 1 198 ? -4.993 -17.640 -3.991 1.00 96.88 198 ARG A N 1
ATOM 1533 C CA . ARG A 1 198 ? -6.324 -17.337 -4.525 1.00 96.88 198 ARG A CA 1
ATOM 1534 C C . ARG A 1 198 ? -7.004 -16.269 -3.644 1.00 96.88 198 ARG A C 1
ATOM 1536 O O . ARG A 1 198 ? -7.062 -16.475 -2.434 1.00 96.88 198 ARG A O 1
ATOM 1543 N N . PRO A 1 199 ? -7.523 -15.171 -4.223 1.00 97.69 199 PRO A N 1
ATOM 1544 C CA . PRO A 1 199 ? -8.186 -14.136 -3.443 1.00 97.69 199 PRO A CA 1
ATOM 1545 C C . PRO A 1 199 ? -9.519 -14.615 -2.870 1.00 97.69 199 PRO A C 1
ATOM 1547 O O . PRO A 1 199 ? -10.232 -15.403 -3.500 1.00 97.69 199 PRO A O 1
ATOM 1550 N N . ASP A 1 200 ? -9.868 -14.077 -1.703 1.00 98.06 200 ASP A N 1
ATOM 1551 C CA . ASP A 1 200 ? -11.164 -14.289 -1.052 1.00 98.06 200 ASP A CA 1
ATOM 1552 C C . ASP A 1 200 ? -12.291 -13.599 -1.834 1.00 98.06 200 ASP A C 1
ATOM 1554 O O . ASP A 1 200 ? -13.413 -14.101 -1.912 1.00 98.06 200 ASP A O 1
ATOM 1558 N N . ALA A 1 201 ? -11.982 -12.455 -2.452 1.00 97.31 201 ALA A N 1
ATOM 1559 C CA . ALA A 1 201 ? -12.858 -11.747 -3.377 1.00 97.31 201 ALA A CA 1
ATOM 1560 C C . ALA A 1 201 ? -12.057 -11.172 -4.548 1.00 97.31 201 ALA A C 1
ATOM 1562 O O . ALA A 1 201 ? -10.920 -10.740 -4.383 1.00 97.31 201 ALA A O 1
ATOM 1563 N N . SER A 1 202 ? -12.651 -11.136 -5.740 1.00 96.44 202 SER A N 1
ATOM 1564 C CA . SER A 1 202 ? -12.007 -10.558 -6.919 1.00 96.44 202 SER A CA 1
ATOM 1565 C C . SER A 1 202 ? -13.010 -9.836 -7.806 1.00 96.44 202 SER A C 1
ATOM 1567 O O . SER A 1 202 ? -14.158 -10.264 -7.944 1.00 96.44 202 SER A O 1
ATOM 1569 N N . TRP A 1 203 ? -12.572 -8.733 -8.406 1.00 94.81 203 TRP A N 1
ATOM 1570 C CA . TRP A 1 203 ? -13.353 -7.949 -9.356 1.00 94.81 203 TRP A CA 1
ATOM 1571 C C . TRP A 1 203 ? -12.459 -7.370 -10.451 1.00 94.81 203 TRP A C 1
ATOM 1573 O O . TRP A 1 203 ? -11.239 -7.284 -10.328 1.00 94.81 203 TRP A O 1
ATOM 1583 N N . THR A 1 204 ? -13.084 -6.958 -11.551 1.00 91.75 204 THR A N 1
ATOM 1584 C CA . THR A 1 204 ? -12.398 -6.249 -12.633 1.00 91.75 204 THR A CA 1
ATOM 1585 C C . THR A 1 204 ? -12.600 -4.750 -12.472 1.00 91.75 204 THR A C 1
ATOM 1587 O O . THR A 1 204 ? -13.735 -4.276 -12.379 1.00 91.75 204 THR A O 1
ATOM 1590 N N . TRP A 1 205 ? -11.505 -3.996 -12.493 1.00 87.62 205 TRP A N 1
ATOM 1591 C CA . TRP A 1 205 ? -11.530 -2.541 -12.539 1.00 87.62 205 TRP A CA 1
ATOM 1592 C C . TRP A 1 205 ? -11.108 -2.048 -13.923 1.00 87.62 205 TRP A C 1
ATOM 1594 O O . TRP A 1 205 ? -9.982 -2.258 -14.366 1.00 87.62 205 TRP A O 1
ATOM 1604 N N . ASN A 1 206 ? -12.025 -1.388 -14.625 1.00 83.25 206 ASN A N 1
ATOM 1605 C CA . ASN A 1 206 ? -11.719 -0.726 -15.885 1.00 83.25 206 ASN A CA 1
ATOM 1606 C C . ASN A 1 206 ? -11.100 0.648 -15.581 1.00 83.25 206 ASN A C 1
ATOM 1608 O O . ASN A 1 206 ? -11.811 1.561 -15.167 1.00 83.25 206 ASN A O 1
ATOM 1612 N N . ILE A 1 207 ? -9.777 0.762 -15.720 1.00 77.19 207 ILE A N 1
ATOM 1613 C CA . ILE A 1 207 ? -9.025 1.985 -15.374 1.00 77.19 207 ILE A CA 1
ATOM 1614 C C . ILE A 1 207 ? -8.879 2.957 -16.543 1.00 77.19 207 ILE A C 1
ATOM 1616 O O . ILE A 1 207 ? -8.495 4.105 -16.357 1.00 77.19 207 ILE A O 1
ATOM 1620 N N . ALA A 1 208 ? -9.131 2.482 -17.758 1.00 76.00 208 ALA A N 1
ATOM 1621 C CA . ALA A 1 208 ? -9.126 3.296 -18.959 1.00 76.00 208 ALA A CA 1
ATOM 1622 C C . ALA A 1 208 ? -10.129 2.705 -19.954 1.00 76.00 208 ALA A C 1
ATOM 1624 O O . ALA A 1 208 ? -9.763 1.814 -20.735 1.00 76.00 208 ALA A O 1
ATOM 1625 N N . PRO A 1 209 ? -11.387 3.170 -19.936 1.00 70.25 209 PRO A N 1
ATOM 1626 C CA . PRO A 1 209 ? -12.332 2.909 -21.006 1.00 70.25 209 PRO A CA 1
ATOM 1627 C C . PRO A 1 209 ? -11.799 3.458 -22.333 1.00 70.25 209 PRO A C 1
ATOM 1629 O O . PRO A 1 209 ? -11.042 4.436 -22.368 1.00 70.25 209 PRO A O 1
ATOM 1632 N N . ILE A 1 210 ? -12.219 2.852 -23.447 1.00 68.69 210 ILE A N 1
ATOM 1633 C CA . ILE A 1 210 ? -11.919 3.410 -24.772 1.00 68.69 210 ILE A CA 1
ATOM 1634 C C . ILE A 1 210 ? -12.462 4.840 -24.826 1.00 68.69 210 ILE A C 1
ATOM 1636 O O . ILE A 1 210 ? -13.636 5.077 -24.553 1.00 68.69 210 ILE A O 1
ATOM 1640 N N . GLY A 1 211 ? -11.602 5.773 -25.220 1.00 57.84 211 GLY A N 1
ATOM 1641 C CA . GLY A 1 211 ? -11.921 7.188 -25.358 1.00 57.84 211 GLY A CA 1
ATOM 1642 C C . GLY A 1 211 ? -11.516 8.061 -24.169 1.00 57.84 211 GLY A C 1
ATOM 1643 O O . GLY A 1 211 ? -11.400 9.264 -24.377 1.00 57.84 211 GLY A O 1
ATOM 1644 N N . GLU A 1 212 ? -11.238 7.495 -22.986 1.00 62.31 212 GLU A N 1
ATOM 1645 C CA . GLU A 1 212 ? -10.783 8.278 -21.822 1.00 62.31 212 GLU A CA 1
ATOM 1646 C C . GLU A 1 212 ? -9.266 8.508 -21.841 1.00 62.31 212 GLU A C 1
ATOM 1648 O O . GLU A 1 212 ? -8.818 9.649 -21.904 1.00 62.31 212 GLU A O 1
ATOM 1653 N N . ALA A 1 213 ? -8.464 7.437 -21.863 1.00 57.78 213 ALA A N 1
ATOM 1654 C CA . ALA A 1 213 ? -6.999 7.542 -21.961 1.00 57.78 213 ALA A CA 1
ATOM 1655 C C . ALA A 1 213 ? -6.465 7.247 -23.375 1.00 57.78 213 ALA A C 1
ATOM 1657 O O . ALA A 1 213 ? -5.386 7.699 -23.753 1.00 57.78 213 ALA A O 1
ATOM 1658 N N . SER A 1 214 ? -7.202 6.461 -24.165 1.00 64.44 214 SER A N 1
ATOM 1659 C CA . SER A 1 214 ? -6.829 6.076 -25.527 1.00 64.44 214 SER A CA 1
ATOM 1660 C C . SER A 1 214 ? -8.068 5.747 -26.347 1.00 64.44 214 SER A C 1
ATOM 1662 O O . SER A 1 214 ? -8.965 5.049 -25.882 1.00 64.44 214 SER A O 1
ATOM 1664 N N . ARG A 1 215 ? -8.110 6.199 -27.605 1.00 71.31 215 ARG A N 1
ATOM 1665 C CA . ARG A 1 215 ? -9.163 5.807 -28.560 1.00 71.31 215 ARG A CA 1
ATOM 1666 C C . ARG A 1 215 ? -8.953 4.403 -29.142 1.00 71.31 215 ARG A C 1
ATOM 1668 O O . ARG A 1 215 ? -9.854 3.889 -29.792 1.00 71.31 215 ARG A O 1
ATOM 1675 N N . ALA A 1 216 ? -7.781 3.800 -28.931 1.00 72.88 216 ALA A N 1
ATOM 1676 C CA . ALA A 1 216 ? -7.380 2.550 -29.579 1.00 72.88 216 ALA A CA 1
ATOM 1677 C C . ALA A 1 216 ? -7.463 1.318 -28.667 1.00 72.88 216 ALA A C 1
ATOM 1679 O O . ALA A 1 216 ? -7.586 0.200 -29.168 1.00 72.88 216 ALA A O 1
ATOM 1680 N N . PHE A 1 217 ? -7.382 1.494 -27.346 1.00 75.56 217 PHE A N 1
ATOM 1681 C CA . PHE A 1 217 ? -7.396 0.370 -26.414 1.00 75.56 217 PHE A CA 1
ATOM 1682 C C . PHE A 1 217 ? -8.069 0.711 -25.085 1.00 75.56 217 PHE A C 1
ATOM 1684 O O . PHE A 1 217 ? -8.014 1.855 -24.637 1.00 75.56 217 PHE A O 1
ATOM 1691 N N . SER A 1 218 ? -8.651 -0.304 -24.441 1.00 84.06 218 SER A N 1
ATOM 1692 C CA . SER A 1 218 ? -9.002 -0.270 -23.021 1.00 84.06 218 SER A CA 1
ATOM 1693 C C . SER A 1 218 ? -7.929 -0.949 -22.174 1.00 84.06 218 SER A C 1
ATOM 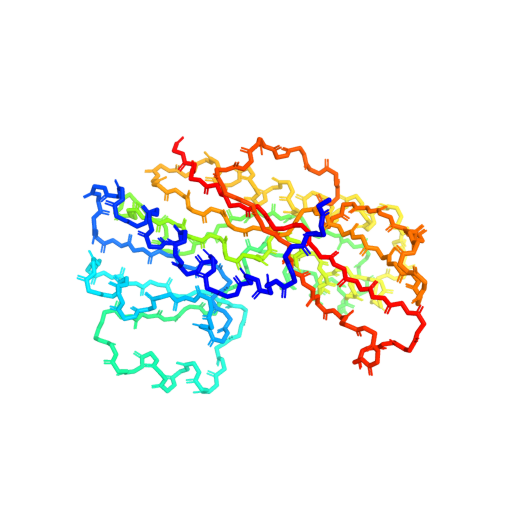1695 O O . SER A 1 218 ? -7.191 -1.814 -22.662 1.00 84.06 218 SER A O 1
ATOM 1697 N N . LYS A 1 219 ? -7.857 -0.588 -20.891 1.00 86.62 219 LYS A N 1
ATOM 1698 C CA . LYS A 1 219 ? -7.053 -1.303 -19.891 1.00 86.62 219 LYS A CA 1
ATOM 1699 C C . LYS A 1 219 ? -7.926 -1.673 -18.696 1.00 86.62 219 LYS A C 1
ATOM 1701 O O . LYS A 1 219 ? -8.516 -0.808 -18.054 1.00 86.62 219 LYS A O 1
ATOM 1706 N N . ASP A 1 220 ? -7.968 -2.968 -18.420 1.00 91.31 220 ASP A N 1
ATOM 1707 C CA . ASP A 1 220 ? -8.637 -3.562 -17.269 1.00 91.31 220 ASP A CA 1
ATOM 1708 C C . ASP A 1 220 ? -7.587 -4.078 -16.285 1.00 91.31 220 ASP A C 1
ATOM 1710 O O . ASP A 1 220 ? -6.552 -4.600 -16.708 1.00 91.31 220 ASP A O 1
ATOM 1714 N N . LEU A 1 221 ? -7.865 -3.957 -14.992 1.00 93.38 221 LEU A N 1
ATOM 1715 C CA . LEU A 1 221 ? -7.106 -4.558 -13.903 1.00 93.38 221 LEU A CA 1
ATOM 1716 C C . LEU A 1 221 ? -7.937 -5.660 -13.246 1.00 93.38 221 LEU A C 1
ATOM 1718 O O . LEU A 1 221 ? -9.135 -5.480 -13.012 1.00 93.38 221 LEU A O 1
ATOM 1722 N N . THR A 1 222 ? -7.304 -6.785 -12.933 1.00 95.50 222 THR A N 1
ATOM 1723 C CA . THR A 1 222 ? -7.870 -7.786 -12.025 1.00 95.50 222 THR A CA 1
ATOM 1724 C C . THR A 1 222 ? -7.441 -7.418 -10.616 1.00 95.50 222 THR A C 1
ATOM 1726 O O . THR A 1 222 ? -6.247 -7.420 -10.314 1.00 95.50 222 THR A O 1
ATOM 1729 N N . VAL A 1 223 ? -8.418 -7.091 -9.775 1.00 96.56 223 VAL A N 1
ATOM 1730 C CA . VAL A 1 223 ? -8.214 -6.781 -8.362 1.00 96.56 223 VAL A CA 1
ATOM 1731 C C . VAL A 1 223 ? -8.571 -8.008 -7.541 1.00 96.56 223 VAL A C 1
ATOM 1733 O O . VAL A 1 223 ? -9.615 -8.631 -7.762 1.00 96.56 223 VAL A O 1
ATOM 1736 N N . GLY A 1 224 ? -7.691 -8.362 -6.614 1.00 97.44 224 GLY A N 1
ATOM 1737 C CA . GLY A 1 224 ? -7.935 -9.357 -5.584 1.00 97.44 224 GLY A CA 1
ATOM 1738 C C . GLY A 1 224 ? -7.995 -8.702 -4.209 1.00 97.44 224 GLY A C 1
ATOM 1739 O O . GLY A 1 224 ? -7.433 -7.626 -3.981 1.00 97.44 224 GLY A O 1
ATOM 1740 N N . ALA A 1 225 ? -8.690 -9.366 -3.296 1.00 98.25 225 ALA A N 1
ATOM 1741 C CA . ALA A 1 225 ? -8.725 -9.012 -1.894 1.00 98.25 225 ALA A CA 1
ATOM 1742 C C . ALA A 1 225 ? -8.539 -10.258 -1.024 1.00 98.25 225 ALA A C 1
ATOM 1744 O O . ALA A 1 225 ? -9.105 -11.317 -1.316 1.00 98.25 225 ALA A O 1
ATOM 1745 N N . TRP A 1 226 ? -7.735 -10.118 0.027 1.00 98.44 226 TRP A N 1
ATOM 1746 C CA . TRP A 1 226 ? -7.312 -11.194 0.916 1.00 98.44 226 TRP A CA 1
ATOM 1747 C C . TRP A 1 226 ? -7.407 -10.750 2.372 1.00 98.44 226 TRP A C 1
ATOM 1749 O O . TRP A 1 226 ? -6.966 -9.653 2.728 1.00 98.44 226 TRP A O 1
ATOM 1759 N N . HIS A 1 227 ? -7.927 -11.630 3.219 1.00 98.19 227 HIS A N 1
ATOM 1760 C CA . HIS A 1 227 ? -7.776 -11.552 4.666 1.00 98.19 227 HIS A CA 1
ATOM 1761 C C . HIS A 1 227 ? -6.651 -12.504 5.085 1.00 98.19 227 HIS A C 1
ATOM 1763 O O . HIS A 1 227 ? -6.800 -13.720 5.003 1.00 98.19 227 HIS A O 1
ATOM 1769 N N . ILE A 1 228 ? -5.534 -11.958 5.561 1.00 95.81 228 ILE A N 1
ATOM 1770 C CA . ILE A 1 228 ? -4.356 -12.706 6.021 1.00 95.81 228 ILE A CA 1
ATOM 1771 C C . ILE A 1 228 ? -4.333 -12.698 7.558 1.00 95.81 228 ILE A C 1
ATOM 1773 O O . ILE A 1 228 ? -4.700 -11.696 8.179 1.00 95.81 228 ILE A O 1
ATOM 1777 N N . ARG A 1 229 ? -3.940 -13.823 8.162 1.00 82.50 229 ARG A N 1
ATOM 1778 C CA . ARG A 1 229 ? -3.842 -14.025 9.611 1.00 82.50 229 ARG A CA 1
ATOM 1779 C C . ARG A 1 229 ? -2.550 -14.750 9.963 1.00 82.50 229 ARG A C 1
ATOM 1781 O O . ARG A 1 229 ? -2.189 -15.654 9.179 1.00 82.50 229 ARG A O 1
#

Radius of gyration: 18.53 Å; chains: 1; bounding box: 49×37×51 Å

Foldseek 3Di:
DDPDPDQCPQVVLLVLVVVLLVPFPQQAEEEEAPCDLVSNPPPVSNLVRHQAYEYEDLDCDPNNVVVQVVGPRYDYDNDLQQVFVVVLVVCLVVLHLDGDHGDGDDPPQDPSYAEYEHRACLLPSLVVSLVSSVVRHVVDDNVNSLVRQLNSSVNSVVVQLPRPHKYKYKHFFKKFKAFPVRHTPDIDTSNSPPDDDAAPDKDKHFPADQPRPHVTITMITIMGIHIHD

Sequence (229 aa):
MRPSRCGAGPSSTRHFVLSSAEKCRNRSKAVILGSGLLLDVPLAEISSMFREIVLMDVVCLPEVRKQIRTYHNVSFIEWDVTNTAEQLYQNGLKGIDDLPESVPSVPGIGQDCGLVVSLNILSQLWVVPRAYASQRMRGLDEYAVDEWCGRIVATHYAYLQSLHCDVCLVADHEFVKRNSEGMVISRGSTVFGLELPRPDASWTWNIAPIGEASRAFSKDLTVGAWHIR

Secondary structure (DSSP, 8-state):
-PPP----HHHHHHHHHHHHHHH-S--SEEEEET-TTSTT--HHHHHHH-SEEEEEES---HHHHHHHTT-TTEEEEE--TTS-HHHHHHHHHHT----PPP----TT-STTEEEEEEES-TTTTTHHHHHHHHHH-TTS-HHHHHHHHHHHHHHHHHHHHT-SSEEEEEEEEEEEEEETTS-EEEEEESSTT--PPPPSEEEEEEEE-BTTTBSSEEEEEEEEEEEE-

pLDDT: mean 91.58, std 12.58, range [23.05, 98.62]